Protein AF-E8QXX8-F1 (afdb_monomer)

Nearest PDB structures (foldseek):
  8usc-assembly1_U  TM=7.479E-01  e=4.426E-01  Homo sapiens
  9e8l-assembly1_U  TM=7.545E-01  e=5.196E-01  Homo sapiens
  7emf-assembly1_W  TM=3.430E-01  e=1.978E+00  Homo sapiens

InterPro domains:
  IPR011989 Armadillo-like helical [G3DSA:1.25.10.10] (35-181)
  IPR016024 Armadillo-type fold [SSF48371] (60-143)

Solvent-accessible surface area (backbone atoms only — not comparable to full-atom values): 20150 Å² total; per-residue (Å²): 110,71,70,60,57,46,51,55,50,49,56,55,60,71,50,55,76,68,54,70,82,76,56,94,52,74,71,62,55,53,56,53,52,52,52,52,50,48,53,64,69,48,45,66,72,74,46,64,78,79,66,76,79,73,63,70,67,58,35,54,45,28,46,72,70,48,88,49,59,68,52,17,19,49,15,31,52,52,54,49,78,55,65,44,89,87,37,60,65,58,54,56,51,35,51,45,34,43,74,64,50,88,42,63,65,28,19,33,29,16,30,50,24,55,34,61,43,72,71,59,50,72,67,48,31,53,49,21,48,49,35,35,74,67,49,90,45,67,67,36,16,53,47,8,46,54,20,23,54,49,28,48,56,45,44,66,69,65,48,90,66,79,73,74,66,79,72,64,73,72,70,67,76,72,69,72,76,72,81,70,78,72,75,67,77,78,65,82,74,82,70,83,77,75,95,77,79,78,78,85,76,81,74,75,80,77,78,86,72,82,78,82,75,83,80,70,81,80,74,79,74,66,81,78,73,74,75,78,69,77,74,79,63,80,70,76,71,85,76,75,76,68,77,70,77,73,77,80,73,83,70,78,94,74,81,85,83,78,91,86,84,81,87,87,83,92,74,85,78,78,80,76,80,76,84,76,80,75,80,74,72,78,74,79,78,76,78,71,79,75,82,78,76,90,85,81,72,82,83,80,74,78,85,82,83,76,135

Foldseek 3Di:
DVVVVVVVVVVVVVCVVVVPPPDPDPVVVVVVVVVVVVVVVCVCVVPPDPPPLPDLVVLLCQLPPPPDLVSNLVSLLSLLVDQCVVPVVNLVSLLCQLPPPPDPSNVLSSLQSLLSHPPQDVSSLVSLVCQLPDPPDPSSNVSSVVSNVSSVVNCVVVPPPPPPPPDPVPVPPPPPPPPPPPPDPPPDDPDDDPPDDDDDDPDPDDPPPPDPDPPDPCPDPDPPPPPPPPPPPPPPPPPPPPVPPPPPPPDDPDDPPDPPDDDDDDDDDDDDDDPPPPPPDPDPPDPDPPPDDPPPDPDDDDDDDDD

Secondary structure (DSSP, 8-state):
-HHHHHHHHHHHHHHGGGSTTT---HHHHHHHHHHHHHHHHHHHHHSTT------HHHHHHHHHH-S-HHHHHHHHHHHTTS-TTS-THHHHHHHHHHHH-S-HHHHHHHHHHHHT-SS--HHHHHHHHHHHHH-SSHHHHHHHHHHHHHHHHHHHHT-------TT-------------------PPP-PPPPS--------PPPP-----------------------------------------------------S--------PPPPP------PPPP---PPPPPPTT-----PPP----

Sequence (307 aa):
MVTATIRVFVVIASLMPLSATLFDDASESFIMFATLSAVVLLAPALTGGFQPLPPPEWELKKLTTFPSPRDRAAGAAALRKYDWRCRPDLIDALVNALSCDPSAKVREEAAESLACLAPPSPVAEAALRRAAACDSNLCVRLKSRKGAKAVAASLARSGPIVVTTSRRVELAPAAPPALYDFGMPQGPGIAPVPPGFSDPVFVPPPPLGVVPGTVYPMTGRGPTQFDTQARVLDRPAPLNRRVDPRPVRDLPPEFYDDPLTGAPGAAPRRAIPTPTRFLTTPPPSALLPNPLPPDEIPALLPPRYGP

Organism: Isosphaera pallida (strain ATCC 43644 / DSM 9630 / IS1B) (NCBI:txid575540)

Structure (mmCIF, N/CA/C/O backbone):
data_AF-E8QXX8-F1
#
_entry.id   AF-E8QXX8-F1
#
loop_
_atom_site.group_PDB
_atom_site.id
_atom_site.type_symbol
_atom_site.label_atom_id
_atom_site.label_alt_id
_atom_site.label_comp_id
_atom_site.label_asym_id
_atom_site.label_entity_id
_atom_site.label_seq_id
_atom_site.pdbx_PDB_ins_code
_atom_site.Cartn_x
_atom_site.Cartn_y
_atom_site.Cartn_z
_atom_site.occupancy
_atom_site.B_iso_or_equiv
_atom_site.auth_seq_id
_atom_site.auth_comp_id
_atom_site.auth_asym_id
_atom_site.auth_atom_id
_atom_site.pdbx_PDB_model_num
ATOM 1 N N . MET A 1 1 ? -2.124 25.668 0.081 1.00 45.75 1 MET A N 1
ATOM 2 C CA . MET A 1 1 ? -0.951 26.329 0.702 1.00 45.75 1 MET A CA 1
ATOM 3 C C . MET A 1 1 ? -1.287 27.704 1.262 1.00 45.75 1 MET A C 1
ATOM 5 O O . MET A 1 1 ? -0.966 27.928 2.417 1.00 45.75 1 MET A O 1
ATOM 9 N N . VAL A 1 2 ? -2.007 28.562 0.525 1.00 43.66 2 VAL A N 1
ATOM 10 C CA . VAL A 1 2 ? -2.428 29.901 0.992 1.00 43.66 2 VAL A CA 1
ATOM 11 C C . VAL A 1 2 ? -3.105 29.857 2.374 1.00 43.66 2 VAL A C 1
ATOM 13 O O . VAL A 1 2 ? -2.723 30.590 3.273 1.00 43.66 2 VAL A O 1
ATOM 16 N N . THR A 1 3 ? -4.001 28.901 2.622 1.00 43.28 3 THR A N 1
ATOM 17 C CA . THR A 1 3 ? -4.727 28.778 3.899 1.00 43.28 3 THR A CA 1
ATOM 18 C C . THR A 1 3 ? -3.874 28.358 5.102 1.00 43.28 3 THR A C 1
ATOM 20 O O . THR A 1 3 ? -4.196 28.739 6.223 1.00 43.28 3 THR A O 1
ATOM 23 N N . ALA A 1 4 ? -2.803 27.579 4.911 1.00 48.34 4 ALA A N 1
ATOM 24 C CA . ALA A 1 4 ? -1.954 27.117 6.017 1.00 48.34 4 ALA A CA 1
ATOM 25 C C . ALA A 1 4 ? -0.951 28.201 6.434 1.00 48.34 4 ALA A C 1
ATOM 27 O O . ALA A 1 4 ? -0.806 28.482 7.621 1.00 48.34 4 ALA A O 1
ATOM 28 N N . THR A 1 5 ? -0.341 28.872 5.455 1.00 49.88 5 THR A N 1
ATOM 29 C CA . THR A 1 5 ? 0.553 30.010 5.695 1.00 49.88 5 THR A CA 1
ATOM 30 C C . THR A 1 5 ? -0.211 31.192 6.294 1.00 49.88 5 THR A C 1
ATOM 32 O O . THR A 1 5 ? 0.268 31.796 7.247 1.00 49.88 5 THR A O 1
ATOM 35 N N . ILE A 1 6 ? -1.444 31.453 5.833 1.00 57.09 6 ILE A N 1
ATOM 36 C CA . ILE A 1 6 ? -2.320 32.476 6.428 1.00 57.09 6 ILE A CA 1
ATOM 37 C C . ILE A 1 6 ? -2.667 32.137 7.879 1.00 57.09 6 ILE A C 1
ATOM 39 O O . ILE A 1 6 ? -2.652 33.028 8.715 1.00 57.09 6 ILE A O 1
ATOM 43 N N . ARG A 1 7 ? -2.938 30.870 8.225 1.00 55.22 7 ARG A N 1
ATOM 44 C CA . ARG A 1 7 ? -3.256 30.501 9.617 1.00 55.22 7 ARG A CA 1
ATOM 45 C C . ARG A 1 7 ? -2.086 30.732 10.570 1.00 55.22 7 ARG A C 1
ATOM 47 O O . ARG A 1 7 ? -2.309 31.243 11.660 1.00 55.22 7 ARG A O 1
ATOM 54 N N . VAL A 1 8 ? -0.858 30.418 10.156 1.00 60.66 8 VAL A N 1
ATOM 55 C CA . VAL A 1 8 ? 0.342 30.711 10.960 1.00 60.66 8 VAL A CA 1
ATOM 56 C C . VAL A 1 8 ? 0.535 32.224 11.102 1.00 60.66 8 VAL A C 1
ATOM 58 O O . VAL A 1 8 ? 0.779 32.705 12.204 1.00 60.66 8 VAL A O 1
ATOM 61 N N . PHE A 1 9 ? 0.335 32.984 10.023 1.00 62.78 9 PHE A N 1
ATOM 62 C CA . PHE A 1 9 ? 0.462 34.442 10.045 1.00 62.78 9 PHE A CA 1
ATOM 63 C C . PHE A 1 9 ? -0.606 35.119 10.918 1.00 62.78 9 PHE A C 1
ATOM 65 O O . PHE A 1 9 ? -0.295 36.041 11.662 1.00 62.78 9 PHE A O 1
ATOM 72 N N . VAL A 1 10 ? -1.850 34.628 10.886 1.00 64.75 10 VAL A N 1
ATOM 73 C CA . VAL A 1 10 ? -2.957 35.133 11.713 1.00 64.75 10 VAL A CA 1
ATOM 74 C C . VAL A 1 10 ? -2.725 34.824 13.191 1.00 64.75 10 VAL A C 1
ATOM 76 O O . VAL A 1 10 ? -2.918 35.706 14.017 1.00 64.75 10 VAL A O 1
ATOM 79 N N . VAL A 1 11 ? -2.246 33.624 13.541 1.00 65.50 11 VAL A N 1
ATOM 80 C CA . VAL A 1 11 ? -1.923 33.289 14.941 1.00 65.50 11 VAL A CA 1
ATOM 81 C C . VAL A 1 11 ? -0.792 34.173 15.473 1.00 65.50 11 VAL A C 1
ATOM 83 O O . VAL A 1 11 ? -0.896 34.685 16.583 1.00 65.50 11 VAL A O 1
ATOM 86 N N . ILE A 1 12 ? 0.253 34.417 14.677 1.00 64.62 12 ILE A N 1
ATOM 87 C CA . ILE A 1 12 ? 1.361 35.300 15.071 1.00 64.62 12 ILE A CA 1
ATOM 88 C C . ILE A 1 12 ? 0.883 36.757 15.197 1.00 64.62 12 ILE A C 1
ATOM 90 O O . ILE A 1 12 ? 1.194 37.419 16.185 1.00 64.62 12 ILE A O 1
ATOM 94 N N . ALA A 1 13 ? 0.071 37.249 14.254 1.00 65.75 13 ALA A N 1
ATOM 95 C CA . ALA A 1 13 ? -0.473 38.607 14.292 1.00 65.75 13 ALA A CA 1
ATOM 96 C C . ALA A 1 13 ? -1.454 38.831 15.460 1.00 65.75 13 ALA A C 1
ATOM 98 O O . ALA A 1 13 ? -1.482 39.917 16.032 1.00 65.75 13 ALA A O 1
ATOM 99 N N . SER A 1 14 ? -2.224 37.815 15.864 1.00 64.12 14 SER A N 1
ATOM 100 C CA . SER A 1 14 ? -3.133 37.898 17.017 1.00 64.12 14 SER A CA 1
ATOM 101 C C . SER A 1 14 ? -2.422 37.872 18.374 1.00 64.12 14 SER A C 1
ATOM 103 O O . SER A 1 14 ? -3.017 38.284 19.365 1.00 64.12 14 SER A O 1
ATOM 105 N N . LEU A 1 15 ? -1.164 37.424 18.434 1.00 60.72 15 LEU A N 1
ATOM 106 C CA . LEU A 1 15 ? -0.358 37.424 19.662 1.00 60.72 15 LEU A CA 1
ATOM 107 C C . LEU A 1 15 ? 0.439 38.727 19.864 1.00 60.72 15 LEU A C 1
ATOM 109 O O . LEU A 1 15 ? 0.842 39.025 20.985 1.00 60.72 15 LEU A O 1
ATOM 113 N N . MET A 1 16 ? 0.605 39.540 18.815 1.00 62.25 16 MET A N 1
ATOM 114 C CA . MET A 1 16 ? 1.319 40.827 18.850 1.00 62.25 16 MET A CA 1
ATOM 115 C C . MET A 1 16 ? 0.754 41.888 19.821 1.00 62.25 16 MET A C 1
ATOM 117 O O . MET A 1 16 ? 1.553 42.575 20.456 1.00 62.25 16 MET A O 1
ATOM 121 N N . PRO A 1 17 ? -0.572 42.068 20.000 1.00 60.41 17 PRO A N 1
ATOM 122 C CA . PRO A 1 17 ? -1.074 43.094 20.918 1.00 60.41 17 PRO A CA 1
ATOM 123 C C . PRO A 1 17 ? -0.931 42.721 22.404 1.00 60.41 17 PRO A C 1
ATOM 125 O O . PRO A 1 17 ? -1.053 43.599 23.252 1.00 60.41 17 PRO A O 1
ATOM 128 N N . LEU A 1 18 ? -0.644 41.455 22.738 1.00 57.69 18 LEU A N 1
ATOM 129 C CA . LEU A 1 18 ? -0.453 41.008 24.127 1.00 57.69 18 LEU A CA 1
ATOM 130 C C . LEU A 1 18 ? 0.968 41.250 24.662 1.00 57.69 18 LEU A C 1
ATOM 132 O O . LEU A 1 18 ? 1.156 41.290 25.874 1.00 57.69 18 LEU A O 1
ATOM 136 N N . SER A 1 19 ? 1.967 41.441 23.796 1.00 56.31 19 SER A N 1
ATOM 137 C CA . SER A 1 19 ? 3.351 41.706 24.222 1.00 56.31 19 SER A CA 1
ATOM 138 C C . SER A 1 19 ? 3.630 43.175 24.557 1.00 56.31 19 SER A C 1
ATOM 140 O O . SER A 1 19 ? 4.615 43.460 25.230 1.00 56.31 19 SER A O 1
ATOM 142 N N . ALA A 1 20 ? 2.768 44.105 24.130 1.00 56.59 20 ALA A N 1
ATOM 143 C CA . ALA A 1 20 ? 2.976 45.545 24.312 1.00 56.59 20 ALA A CA 1
ATOM 144 C C . ALA A 1 20 ? 2.819 46.026 25.769 1.00 56.59 20 ALA A C 1
ATOM 146 O O . ALA A 1 20 ? 3.223 47.137 26.086 1.00 56.59 20 ALA A O 1
ATOM 147 N N . THR A 1 21 ? 2.250 45.207 26.657 1.00 61.12 21 THR A N 1
ATOM 148 C CA . THR A 1 21 ? 2.052 45.555 28.076 1.00 61.12 21 THR A CA 1
ATOM 149 C C . THR A 1 21 ? 3.037 44.867 29.019 1.00 61.12 21 THR A C 1
ATOM 151 O O . THR A 1 21 ? 2.945 45.072 30.225 1.00 61.12 21 THR A O 1
ATOM 154 N N . LEU A 1 22 ? 3.927 44.007 28.506 1.00 61.16 22 LEU A N 1
ATOM 155 C CA . LEU A 1 22 ? 4.793 43.164 29.341 1.00 61.16 22 LEU A CA 1
ATOM 156 C C . LEU A 1 22 ? 6.273 43.585 29.331 1.00 61.16 22 LEU A C 1
ATOM 158 O O . LEU A 1 22 ? 7.018 43.144 30.198 1.00 61.16 22 LEU A O 1
ATOM 162 N N . PHE A 1 23 ? 6.700 44.429 28.387 1.00 59.88 23 PHE A N 1
ATOM 163 C CA . PHE A 1 23 ? 8.094 44.858 28.252 1.00 59.88 23 PHE A CA 1
ATOM 164 C C . PHE A 1 23 ? 8.171 46.382 28.131 1.00 59.88 23 PHE A C 1
ATOM 166 O O . PHE A 1 23 ? 7.773 46.944 27.115 1.00 59.88 23 PHE A O 1
ATOM 173 N N . ASP A 1 24 ? 8.675 47.032 29.182 1.00 66.19 24 ASP A N 1
ATOM 174 C CA . ASP A 1 24 ? 8.840 48.496 29.275 1.00 66.19 24 ASP A CA 1
ATOM 175 C C . ASP A 1 24 ? 10.166 48.975 28.642 1.00 66.19 24 ASP A C 1
ATOM 177 O O . ASP A 1 24 ? 10.424 50.168 28.499 1.00 66.19 24 ASP A O 1
ATOM 181 N N . ASP A 1 25 ? 11.021 48.033 28.228 1.00 66.12 25 ASP A N 1
ATOM 182 C CA . ASP A 1 25 ? 12.323 48.311 27.634 1.00 66.12 25 ASP A CA 1
ATOM 183 C C . ASP A 1 25 ? 12.300 48.031 26.124 1.00 66.12 25 ASP A C 1
ATOM 185 O O . ASP A 1 25 ? 12.200 46.889 25.658 1.00 66.12 25 ASP A O 1
ATOM 189 N N . ALA A 1 26 ? 12.383 49.103 25.332 1.00 65.12 26 ALA A N 1
ATOM 190 C CA . ALA A 1 26 ? 12.306 49.047 23.875 1.00 65.12 26 ALA A CA 1
ATOM 191 C C . ALA A 1 26 ? 13.385 48.136 23.260 1.00 65.12 26 ALA A C 1
ATOM 193 O O . ALA A 1 26 ? 13.171 47.575 22.184 1.00 65.12 26 ALA A O 1
ATOM 194 N N . SER A 1 27 ? 14.518 47.943 23.938 1.00 68.81 27 SER A N 1
ATOM 195 C CA . SER A 1 27 ? 15.649 47.160 23.434 1.00 68.81 27 SER A CA 1
ATOM 196 C C . SER A 1 27 ? 15.385 45.645 23.377 1.00 68.81 27 SER A C 1
ATOM 198 O O . SER A 1 27 ? 15.801 44.989 22.417 1.00 68.81 27 SER A O 1
ATOM 200 N N . GLU A 1 28 ? 14.620 45.086 24.321 1.00 64.69 28 GLU A N 1
ATOM 201 C CA . GLU A 1 28 ? 14.302 43.648 24.351 1.00 64.69 28 GLU A CA 1
ATOM 202 C C . GLU A 1 28 ? 13.283 43.256 23.274 1.00 64.69 28 GLU A C 1
ATOM 204 O O . GLU A 1 28 ? 13.358 42.167 22.690 1.00 64.69 28 GLU A O 1
ATOM 209 N N . SER A 1 29 ? 12.381 44.180 22.926 1.00 65.25 29 SER A N 1
ATOM 210 C CA . SER A 1 29 ? 11.406 43.969 21.854 1.00 65.25 29 SER A CA 1
ATOM 211 C C . SER A 1 29 ? 12.096 43.744 20.500 1.00 65.25 29 SER A C 1
ATOM 213 O O . SER A 1 29 ? 11.765 42.797 19.782 1.00 65.25 29 SER A O 1
ATOM 215 N N . PHE A 1 30 ? 13.135 44.523 20.178 1.00 67.81 30 PHE A N 1
ATOM 216 C CA . PHE A 1 30 ? 13.866 44.401 18.912 1.00 67.81 30 PHE A CA 1
ATOM 217 C C . PHE A 1 30 ? 14.580 43.052 18.753 1.00 67.81 30 PHE A C 1
ATOM 219 O O . PHE A 1 30 ? 14.592 42.498 17.652 1.00 67.81 30 PHE A O 1
ATOM 226 N N . ILE A 1 31 ? 15.129 42.483 19.832 1.00 71.88 31 ILE A N 1
ATOM 227 C CA . ILE A 1 31 ? 15.811 41.178 19.793 1.00 71.88 31 ILE A CA 1
ATOM 228 C C . ILE A 1 31 ? 14.800 40.046 19.542 1.00 71.88 31 ILE A C 1
ATOM 230 O O . ILE A 1 31 ? 15.055 39.144 18.737 1.00 71.88 31 ILE A O 1
ATOM 234 N N . MET A 1 32 ? 13.615 40.115 20.153 1.00 69.19 32 MET A N 1
ATOM 235 C CA . MET A 1 32 ? 12.523 39.162 19.913 1.00 69.19 32 MET A CA 1
ATOM 236 C C . MET A 1 32 ? 11.982 39.247 18.477 1.00 69.19 32 MET A C 1
ATOM 238 O O . MET A 1 32 ? 11.788 38.221 17.824 1.00 69.19 32 MET A O 1
ATOM 242 N N . PHE A 1 33 ? 11.807 40.456 17.934 1.00 67.50 33 PHE A N 1
ATOM 243 C CA . PHE A 1 33 ? 11.398 40.638 16.537 1.00 67.50 33 PHE A CA 1
ATOM 244 C C . PHE A 1 33 ? 12.458 40.141 15.548 1.00 67.50 33 PHE A C 1
ATOM 246 O O . PHE A 1 33 ? 12.117 39.464 14.577 1.00 67.50 33 PHE A O 1
ATOM 253 N N . ALA A 1 34 ? 13.740 40.420 15.794 1.00 70.88 34 ALA A N 1
ATOM 254 C CA . ALA A 1 34 ? 14.829 39.965 14.934 1.00 70.88 34 ALA A CA 1
ATOM 255 C C . ALA A 1 34 ? 14.966 38.432 14.936 1.00 70.88 34 ALA A C 1
ATOM 257 O O . ALA A 1 34 ? 15.151 37.829 13.878 1.00 70.88 34 ALA A O 1
ATOM 258 N N . THR A 1 35 ? 14.810 37.785 16.095 1.00 67.69 35 THR A N 1
ATOM 259 C CA . THR A 1 35 ? 14.875 36.318 16.215 1.00 67.69 35 THR A CA 1
ATOM 260 C C . THR A 1 35 ? 13.659 35.627 15.597 1.00 67.69 35 THR A C 1
ATOM 262 O O . THR A 1 35 ? 13.833 34.679 14.832 1.00 67.69 35 THR A O 1
ATOM 265 N N . LEU A 1 36 ? 12.438 36.127 15.817 1.00 68.44 36 LEU A N 1
ATOM 266 C CA . LEU A 1 36 ? 11.236 35.610 15.149 1.00 68.44 36 LEU A CA 1
ATOM 267 C C . LEU A 1 36 ? 11.293 35.807 13.628 1.00 68.44 36 LEU A C 1
ATOM 269 O O . LEU A 1 36 ? 10.952 34.892 12.877 1.00 68.44 36 LEU A O 1
ATOM 273 N N . SER A 1 37 ? 11.777 36.961 13.164 1.00 65.50 37 SER A N 1
ATOM 274 C CA . SER A 1 37 ? 11.938 37.238 11.733 1.00 65.50 37 SER A CA 1
ATOM 275 C C . SER A 1 37 ? 12.991 36.321 11.100 1.00 65.50 37 SER A C 1
ATOM 277 O O . SER A 1 37 ? 12.757 35.758 10.031 1.00 65.50 37 SER A O 1
ATOM 279 N N . ALA A 1 38 ? 14.103 36.053 11.794 1.00 66.06 38 ALA A N 1
ATOM 280 C CA . ALA A 1 38 ? 15.104 35.084 11.349 1.00 66.06 38 ALA A CA 1
ATOM 281 C C . ALA A 1 38 ? 14.546 33.650 11.282 1.00 66.06 38 ALA A C 1
ATOM 283 O O . ALA A 1 38 ? 14.824 32.938 10.320 1.00 66.06 38 ALA A O 1
ATOM 284 N N . VAL A 1 39 ? 13.707 33.227 12.236 1.00 65.44 39 VAL A N 1
ATOM 285 C CA . VAL A 1 39 ? 13.052 31.903 12.203 1.00 65.44 39 VAL A CA 1
ATOM 286 C C . VAL A 1 39 ? 12.069 31.789 11.031 1.00 65.44 39 VAL A C 1
ATOM 288 O O . VAL A 1 39 ? 12.035 30.759 10.357 1.00 65.44 39 VAL A O 1
ATOM 291 N N . VAL A 1 40 ? 11.315 32.850 10.727 1.00 67.31 40 VAL A N 1
ATOM 292 C CA . VAL A 1 40 ? 10.392 32.884 9.578 1.00 67.31 40 VAL A CA 1
ATOM 293 C C . VAL A 1 40 ? 11.151 32.914 8.244 1.00 67.31 40 VAL A C 1
ATOM 295 O O . VAL A 1 40 ? 10.731 32.254 7.294 1.00 67.31 40 VAL A O 1
ATOM 298 N N . LEU A 1 41 ? 12.294 33.604 8.173 1.00 64.62 41 LEU A N 1
ATOM 299 C CA . LEU A 1 41 ? 13.141 33.662 6.976 1.00 64.62 41 LEU A CA 1
ATOM 300 C C . LEU A 1 41 ? 14.002 32.405 6.766 1.00 64.62 41 LEU A C 1
ATOM 302 O O . LEU A 1 41 ? 14.373 32.122 5.628 1.00 64.62 41 LEU A O 1
ATOM 306 N N . LEU A 1 42 ? 14.281 31.617 7.812 1.00 59.88 42 LEU A N 1
ATOM 307 C CA . LEU A 1 42 ? 15.005 30.338 7.712 1.00 59.88 42 LEU A CA 1
ATOM 308 C C . LEU A 1 42 ? 14.074 29.126 7.488 1.00 59.88 42 LEU A C 1
ATOM 310 O O . LEU A 1 42 ? 14.522 28.057 7.066 1.00 59.88 42 LEU A O 1
ATOM 314 N N . ALA A 1 43 ? 12.764 29.288 7.699 1.00 59.66 43 ALA A N 1
ATOM 315 C CA . ALA A 1 43 ? 11.756 28.256 7.447 1.00 59.66 43 ALA A CA 1
ATOM 316 C C . ALA A 1 43 ? 11.722 27.698 5.999 1.00 59.66 43 ALA A C 1
ATOM 318 O O . ALA A 1 43 ? 11.486 26.492 5.849 1.00 59.66 43 ALA A O 1
ATOM 319 N N . PRO A 1 44 ? 11.994 28.474 4.924 1.00 58.19 44 PRO A N 1
ATOM 320 C CA . PRO A 1 44 ? 12.008 27.954 3.552 1.00 58.19 44 PRO A CA 1
ATOM 321 C C . PRO A 1 44 ? 13.142 26.954 3.276 1.00 58.19 44 PRO A C 1
ATOM 323 O O . PRO A 1 44 ? 12.995 26.084 2.426 1.00 58.19 44 PRO A O 1
ATOM 326 N N . ALA A 1 45 ? 14.271 27.049 3.990 1.00 57.50 45 ALA A N 1
ATOM 327 C CA . ALA A 1 45 ? 15.419 26.158 3.787 1.00 57.50 45 ALA A CA 1
ATOM 328 C C . ALA A 1 45 ? 15.272 24.824 4.541 1.00 57.50 45 ALA A C 1
ATOM 330 O O . ALA A 1 45 ? 15.779 23.795 4.097 1.00 57.50 45 ALA A O 1
ATOM 331 N N . LEU A 1 46 ? 14.539 24.827 5.660 1.00 56.56 46 LEU A N 1
ATOM 332 C CA . LEU A 1 46 ? 14.210 23.619 6.428 1.00 56.56 46 LEU A CA 1
ATOM 333 C C . LEU A 1 46 ? 12.970 22.894 5.890 1.00 56.56 46 LEU A C 1
ATOM 335 O O . LEU A 1 46 ? 12.793 21.699 6.126 1.00 56.56 46 LEU A O 1
ATOM 339 N N . THR A 1 47 ? 12.142 23.579 5.102 1.00 57.78 47 THR A N 1
ATOM 340 C C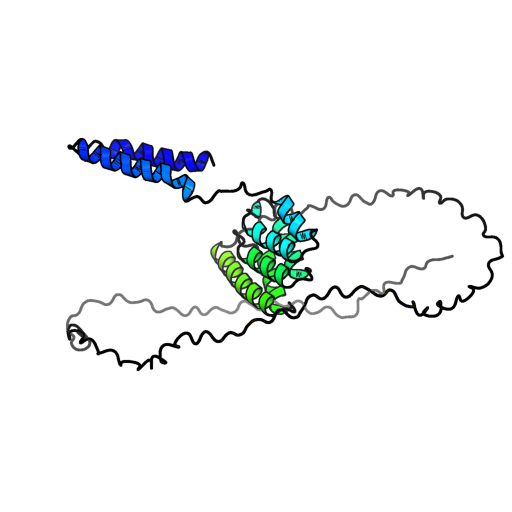A . THR A 1 47 ? 11.123 22.947 4.258 1.00 57.78 47 THR A CA 1
ATOM 341 C C . THR A 1 47 ? 11.778 22.474 2.966 1.00 57.78 47 THR A C 1
ATOM 343 O O . THR A 1 47 ? 11.520 23.012 1.893 1.00 57.78 47 THR A O 1
ATOM 346 N N . GLY A 1 48 ? 12.662 21.472 3.085 1.00 55.69 48 GLY A N 1
ATOM 347 C CA . GLY A 1 48 ? 13.329 20.819 1.956 1.00 55.69 48 GLY A CA 1
ATOM 348 C C . GLY A 1 48 ? 12.369 20.703 0.777 1.00 55.69 48 GLY A C 1
ATOM 349 O O . GLY A 1 48 ? 11.292 20.125 0.932 1.00 55.69 48 GLY A O 1
ATOM 350 N N . GLY A 1 49 ? 12.733 21.372 -0.324 1.00 53.16 49 GLY A N 1
ATOM 351 C CA . GLY A 1 49 ? 11.816 21.847 -1.358 1.00 53.16 49 GLY A CA 1
ATOM 352 C C . GLY A 1 49 ? 10.614 20.937 -1.559 1.00 53.16 49 GLY A C 1
ATOM 353 O O . GLY A 1 49 ? 10.757 19.819 -2.058 1.00 53.16 49 GLY A O 1
ATOM 354 N N . PHE A 1 50 ? 9.436 21.426 -1.163 1.00 59.91 50 PHE A N 1
ATOM 355 C CA . PHE A 1 50 ? 8.157 20.810 -1.496 1.00 59.91 50 PHE A CA 1
ATOM 356 C C . PHE A 1 50 ? 8.001 20.860 -3.017 1.00 59.91 50 PHE A C 1
ATOM 358 O O . PHE A 1 50 ? 7.386 21.762 -3.580 1.00 59.91 50 PHE A O 1
ATOM 365 N N . GLN A 1 51 ? 8.614 19.888 -3.690 1.00 72.50 51 GLN A N 1
ATOM 366 C CA . GLN A 1 51 ? 8.310 19.567 -5.069 1.00 72.50 51 GLN A CA 1
ATOM 367 C C . GLN A 1 51 ? 6.796 19.350 -5.115 1.00 72.50 51 GLN A C 1
ATOM 369 O O . GLN A 1 51 ? 6.287 18.553 -4.312 1.00 72.50 51 GLN A O 1
ATOM 374 N N . PRO A 1 52 ? 6.066 20.095 -5.964 1.00 79.38 52 PRO A N 1
ATOM 375 C CA . PRO A 1 52 ? 4.628 19.934 -6.076 1.00 79.38 52 PRO A CA 1
ATOM 376 C C . PRO A 1 52 ? 4.356 18.456 -6.305 1.00 79.38 52 PRO A C 1
ATOM 378 O O . PRO A 1 52 ? 4.935 17.862 -7.216 1.00 79.38 52 PRO A O 1
ATOM 381 N N . LEU A 1 53 ? 3.555 17.856 -5.415 1.00 85.06 53 LEU A N 1
ATOM 382 C CA . LEU A 1 53 ? 3.280 16.432 -5.484 1.00 85.06 53 LEU A CA 1
ATOM 383 C C . LEU A 1 53 ? 2.654 16.185 -6.860 1.00 85.06 53 LEU A C 1
ATOM 385 O O . LEU A 1 53 ? 1.601 16.750 -7.164 1.00 85.06 53 LEU A O 1
ATOM 389 N N . PRO A 1 54 ? 3.322 15.421 -7.720 1.00 88.94 54 PRO A N 1
ATOM 390 C CA . PRO A 1 54 ? 2.866 15.263 -9.091 1.00 88.94 54 PRO A CA 1
ATOM 391 C C . PRO A 1 54 ? 1.514 14.505 -9.092 1.00 88.94 54 PRO A C 1
ATOM 393 O O . PRO A 1 54 ? 1.187 13.840 -8.108 1.00 88.94 54 PRO A O 1
ATOM 396 N N . PRO A 1 55 ? 0.667 14.619 -10.126 1.00 92.94 55 PRO A N 1
ATOM 397 C CA . PRO A 1 55 ? -0.731 14.174 -10.053 1.00 92.94 55 PRO A CA 1
ATOM 398 C C . PRO A 1 55 ? -0.908 12.658 -9.781 1.00 92.94 55 PRO A C 1
ATOM 400 O O . PRO A 1 55 ? -0.211 11.836 -10.355 1.00 92.94 55 PRO A O 1
ATOM 403 N N . PRO A 1 56 ? -1.873 12.211 -8.962 1.00 92.75 56 PRO A N 1
ATOM 404 C CA . PRO A 1 56 ? -1.977 10.794 -8.567 1.00 92.75 56 PRO A CA 1
ATOM 405 C C . PRO A 1 56 ? -2.103 9.802 -9.741 1.00 92.75 56 PRO A C 1
ATOM 407 O O . PRO A 1 56 ? -1.715 8.641 -9.634 1.00 92.75 56 PRO A O 1
ATOM 410 N N . GLU A 1 57 ? -2.612 10.255 -10.888 1.00 95.12 57 GLU A N 1
ATOM 411 C CA . GLU A 1 57 ? -2.740 9.451 -12.107 1.00 95.12 57 GLU A CA 1
ATOM 412 C C . GLU A 1 57 ? -1.406 9.009 -12.715 1.00 95.12 57 GLU A C 1
ATOM 414 O O . GLU A 1 57 ? -1.328 7.910 -13.265 1.00 95.12 57 GLU A O 1
ATOM 419 N N . TRP A 1 58 ? -0.343 9.812 -12.598 1.00 95.00 58 TRP A N 1
ATOM 420 C CA . TRP A 1 58 ? 0.949 9.400 -13.139 1.00 95.00 58 TRP A CA 1
ATOM 421 C C . TRP A 1 58 ? 1.565 8.308 -12.260 1.00 95.00 58 TRP A C 1
ATOM 423 O O . TRP A 1 58 ? 2.163 7.382 -12.801 1.00 95.00 58 TRP A O 1
ATOM 433 N N . GLU A 1 59 ? 1.391 8.369 -10.935 1.00 96.56 59 GLU A N 1
ATOM 434 C CA . GLU A 1 59 ? 1.872 7.333 -10.009 1.00 96.56 59 GLU A CA 1
ATOM 435 C C . GLU A 1 59 ? 1.128 6.020 -10.224 1.00 96.56 59 GLU A C 1
ATOM 437 O O . GLU A 1 59 ? 1.734 4.951 -10.285 1.00 96.56 59 GLU A O 1
ATOM 442 N N . LEU A 1 60 ? -0.188 6.109 -10.428 1.00 96.44 60 LEU A N 1
ATOM 443 C CA . LEU A 1 60 ? -1.021 4.970 -10.787 1.00 96.44 60 LEU A CA 1
ATOM 444 C C . LEU A 1 60 ? -0.561 4.334 -12.108 1.00 96.44 60 LEU A C 1
ATOM 446 O O . LEU A 1 60 ? -0.440 3.111 -12.217 1.00 96.44 60 LEU A O 1
ATOM 450 N N . LYS A 1 61 ? -0.242 5.166 -13.106 1.00 96.56 61 LYS A N 1
ATOM 451 C CA . LYS A 1 61 ? 0.340 4.713 -14.372 1.00 96.56 61 LYS A CA 1
ATOM 452 C C . LYS A 1 61 ? 1.720 4.089 -14.157 1.00 96.56 61 LYS A C 1
ATOM 454 O O . LYS A 1 61 ? 1.994 3.038 -14.726 1.00 96.56 61 LYS A O 1
ATOM 459 N N . LYS A 1 62 ? 2.570 4.655 -13.291 1.00 96.31 62 LYS A N 1
ATOM 460 C CA . LYS A 1 62 ? 3.856 4.032 -12.941 1.00 96.31 62 LYS A CA 1
ATOM 461 C C . LYS A 1 62 ? 3.681 2.668 -12.310 1.00 96.31 62 LYS A C 1
ATOM 463 O O . LYS A 1 62 ? 4.362 1.744 -12.733 1.00 96.31 62 LYS A O 1
ATOM 468 N N . LEU A 1 63 ? 2.751 2.519 -11.374 1.00 97.62 63 LEU A N 1
ATOM 469 C CA . LEU A 1 63 ? 2.471 1.239 -10.735 1.00 97.62 63 LEU A CA 1
ATOM 470 C C . LEU A 1 63 ? 1.992 0.173 -11.731 1.00 97.62 63 LEU A C 1
ATOM 472 O O . LEU A 1 63 ? 2.318 -0.992 -11.561 1.00 97.62 63 LEU A O 1
ATOM 476 N N . THR A 1 64 ? 1.234 0.547 -12.762 1.00 97.06 64 THR A N 1
ATOM 477 C CA . THR A 1 64 ? 0.554 -0.423 -13.641 1.00 97.06 64 THR A CA 1
ATOM 478 C C . THR A 1 64 ? 1.269 -0.684 -14.964 1.00 97.06 64 THR A C 1
ATOM 480 O O . THR A 1 64 ? 1.270 -1.819 -15.432 1.00 97.06 64 THR A O 1
ATOM 483 N N . THR A 1 65 ? 1.888 0.327 -15.582 1.00 96.75 65 THR A N 1
ATOM 484 C CA . THR A 1 65 ? 2.394 0.215 -16.961 1.00 96.75 65 THR A CA 1
ATOM 485 C C . THR A 1 65 ? 3.912 0.156 -17.073 1.00 96.75 65 THR A C 1
ATOM 487 O O . THR A 1 65 ? 4.422 -0.170 -18.143 1.00 96.75 65 THR A O 1
ATOM 490 N N . PHE A 1 66 ? 4.668 0.521 -16.033 1.00 97.19 66 PHE A N 1
ATOM 491 C CA . PHE A 1 66 ? 6.123 0.613 -16.172 1.00 97.19 66 PHE A CA 1
ATOM 492 C C . PHE A 1 66 ? 6.761 -0.785 -16.130 1.00 97.19 66 PHE A C 1
ATOM 494 O O . PHE A 1 66 ? 6.457 -1.581 -15.236 1.00 97.19 66 PHE A O 1
ATOM 501 N N . PRO A 1 67 ? 7.688 -1.102 -17.055 1.00 97.19 67 PRO A N 1
ATOM 502 C CA . PRO A 1 67 ? 8.303 -2.428 -17.121 1.00 97.19 67 PRO A CA 1
ATOM 503 C C . PRO A 1 67 ? 9.247 -2.686 -15.938 1.00 97.19 67 PRO A C 1
ATOM 505 O O . PRO A 1 67 ? 9.363 -3.812 -15.452 1.00 97.19 67 PRO A O 1
ATOM 508 N N . SER A 1 68 ? 9.888 -1.629 -15.439 1.00 98.12 68 SER A N 1
ATOM 509 C CA . SER A 1 68 ? 10.852 -1.677 -14.344 1.00 98.12 68 SER A CA 1
ATOM 510 C C . SER A 1 68 ? 10.156 -1.918 -12.997 1.00 98.12 68 SER A C 1
ATOM 512 O O . SER A 1 68 ? 9.361 -1.082 -12.556 1.00 98.12 68 SER A O 1
ATOM 514 N N . PRO A 1 69 ? 10.482 -3.008 -12.274 1.00 97.69 69 PRO A N 1
ATOM 515 C CA . PRO A 1 69 ? 9.894 -3.276 -10.962 1.00 97.69 69 PRO A CA 1
ATOM 516 C C . PRO A 1 69 ? 10.299 -2.230 -9.917 1.00 97.69 69 PRO A C 1
ATOM 518 O O . PRO A 1 69 ? 9.592 -2.035 -8.932 1.00 97.69 69 PRO A O 1
ATOM 521 N N . ARG A 1 70 ? 11.430 -1.540 -10.117 1.00 98.12 70 ARG A N 1
ATOM 522 C CA . ARG A 1 70 ? 11.872 -0.453 -9.238 1.00 98.12 70 ARG A CA 1
ATOM 523 C C . ARG A 1 70 ? 10.940 0.752 -9.341 1.00 98.12 70 ARG A C 1
ATOM 525 O O . ARG A 1 70 ? 10.586 1.317 -8.312 1.00 98.12 70 ARG A O 1
ATOM 532 N N . ASP A 1 71 ? 10.534 1.109 -10.556 1.00 97.88 71 ASP A N 1
ATOM 533 C CA . ASP A 1 71 ? 9.651 2.254 -10.791 1.00 97.88 71 ASP A CA 1
ATOM 534 C C . ASP A 1 71 ? 8.215 1.950 -10.365 1.00 97.88 71 ASP A C 1
ATOM 536 O O . ASP A 1 71 ? 7.569 2.808 -9.769 1.00 97.88 71 ASP A O 1
ATOM 540 N N . ARG A 1 72 ? 7.746 0.709 -10.566 1.00 98.25 72 ARG A N 1
ATOM 541 C CA . ARG A 1 72 ? 6.452 0.261 -10.026 1.00 98.25 72 ARG A CA 1
ATOM 542 C C . ARG A 1 72 ? 6.420 0.320 -8.499 1.00 98.25 72 ARG A C 1
ATOM 544 O O . ARG A 1 72 ? 5.468 0.842 -7.929 1.00 98.25 72 ARG A O 1
ATOM 551 N N . ALA A 1 73 ? 7.477 -0.153 -7.834 1.00 98.31 73 ALA A N 1
ATOM 552 C CA . ALA A 1 73 ? 7.589 -0.099 -6.375 1.00 98.31 73 ALA A CA 1
ATOM 553 C C . ALA A 1 73 ? 7.639 1.351 -5.863 1.00 98.31 73 ALA A C 1
ATOM 555 O O . ALA A 1 73 ? 6.986 1.676 -4.875 1.00 98.31 73 ALA A O 1
ATOM 556 N N . ALA A 1 74 ? 8.357 2.238 -6.563 1.00 97.50 74 ALA A N 1
ATOM 557 C CA . ALA A 1 74 ? 8.359 3.667 -6.259 1.00 97.50 74 ALA A CA 1
ATOM 558 C C . ALA A 1 74 ? 6.963 4.292 -6.428 1.00 97.50 74 ALA A C 1
ATOM 560 O O . ALA A 1 74 ? 6.554 5.075 -5.575 1.00 97.50 74 ALA A O 1
ATOM 561 N N . GLY A 1 75 ? 6.223 3.896 -7.470 1.00 97.31 75 GLY A N 1
ATOM 562 C CA . GLY A 1 75 ? 4.833 4.296 -7.680 1.00 97.31 75 GLY A CA 1
ATOM 563 C C . GLY A 1 75 ? 3.925 3.858 -6.533 1.00 97.31 75 GLY A C 1
ATOM 564 O O . GLY A 1 75 ? 3.240 4.690 -5.945 1.00 97.31 75 GLY A O 1
ATOM 565 N N . 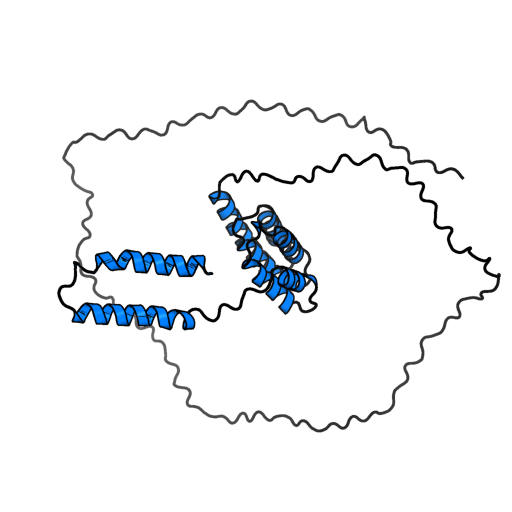ALA A 1 76 ? 3.990 2.582 -6.132 1.00 97.88 76 ALA A N 1
ATOM 566 C CA . ALA A 1 76 ? 3.261 2.081 -4.962 1.00 97.88 76 ALA A CA 1
ATOM 567 C C . ALA A 1 76 ? 3.574 2.911 -3.707 1.00 97.88 76 ALA A C 1
ATOM 569 O O . ALA A 1 76 ? 2.662 3.427 -3.065 1.00 97.88 76 ALA A O 1
ATOM 570 N N . ALA A 1 77 ? 4.862 3.110 -3.411 1.00 97.44 77 ALA A N 1
ATOM 571 C CA . ALA A 1 77 ? 5.308 3.871 -2.251 1.00 97.44 77 ALA A CA 1
ATOM 572 C C . ALA A 1 77 ? 4.870 5.342 -2.293 1.00 97.44 77 ALA A C 1
ATOM 574 O O . ALA A 1 77 ? 4.629 5.948 -1.251 1.00 97.44 77 ALA A O 1
ATOM 575 N N . ALA A 1 78 ? 4.759 5.954 -3.469 1.00 96.19 78 ALA A N 1
ATOM 576 C CA . ALA A 1 78 ? 4.294 7.327 -3.581 1.00 96.19 78 ALA A CA 1
ATOM 577 C C . ALA A 1 78 ? 2.774 7.460 -3.423 1.00 96.19 78 ALA A C 1
ATOM 579 O O . ALA A 1 78 ? 2.322 8.452 -2.844 1.00 96.19 78 ALA A O 1
ATOM 580 N N . LEU A 1 79 ? 1.995 6.447 -3.829 1.00 96.12 79 LEU A N 1
ATOM 581 C CA . LEU A 1 79 ? 0.538 6.437 -3.664 1.00 96.12 79 LEU A CA 1
ATOM 582 C C . LEU A 1 79 ? 0.096 6.585 -2.199 1.00 96.12 79 LEU A C 1
ATOM 584 O O . LEU A 1 79 ? -0.967 7.143 -1.934 1.00 96.12 79 LEU A O 1
ATOM 588 N N . ARG A 1 80 ? 0.940 6.203 -1.233 1.00 94.50 80 ARG A N 1
ATOM 589 C CA . ARG A 1 80 ? 0.671 6.388 0.205 1.00 94.50 80 ARG A CA 1
ATOM 590 C C . ARG A 1 80 ? 0.523 7.854 0.643 1.00 94.50 80 ARG A C 1
ATOM 592 O O . ARG A 1 80 ? 0.078 8.114 1.755 1.00 94.50 80 ARG A O 1
ATOM 599 N N . LYS A 1 81 ? 0.964 8.812 -0.183 1.00 93.31 81 LYS A N 1
ATOM 600 C CA . LYS A 1 81 ? 0.900 10.256 0.108 1.00 93.31 81 LYS A CA 1
ATOM 601 C C . LYS A 1 81 ? -0.448 10.886 -0.255 1.00 93.31 81 LYS A C 1
ATOM 603 O O . LYS A 1 81 ? -0.672 12.039 0.104 1.00 93.31 81 LYS A O 1
ATOM 608 N N . TYR A 1 82 ? -1.311 10.177 -0.982 1.00 93.25 82 TYR A N 1
ATOM 609 C CA . TYR A 1 82 ? -2.584 10.711 -1.464 1.00 93.25 82 TYR A CA 1
ATOM 610 C C . TYR A 1 82 ? -3.744 10.278 -0.566 1.00 93.25 82 TYR A C 1
ATOM 612 O O . TYR A 1 82 ? -3.727 9.195 0.019 1.00 93.25 82 TYR A O 1
ATOM 620 N N . ASP A 1 83 ? -4.772 11.125 -0.486 1.00 91.25 83 ASP A N 1
ATOM 621 C CA . ASP A 1 83 ? -6.016 10.779 0.197 1.00 91.25 83 ASP A CA 1
ATOM 622 C C . ASP A 1 83 ? -6.857 9.861 -0.695 1.00 91.25 83 ASP A C 1
ATOM 624 O O . ASP A 1 83 ? -7.391 10.262 -1.734 1.00 91.25 83 ASP A O 1
ATOM 628 N N . TRP A 1 84 ? -6.966 8.605 -0.279 1.00 90.81 84 TRP A N 1
ATOM 629 C CA . TRP A 1 84 ? -7.693 7.575 -1.005 1.00 90.81 84 TRP A CA 1
ATOM 630 C C . TRP A 1 84 ? -9.214 7.763 -0.942 1.00 90.81 84 TRP A C 1
ATOM 632 O O . TRP A 1 84 ? -9.920 7.203 -1.776 1.00 90.81 84 TRP A O 1
ATOM 642 N N . ARG A 1 85 ? -9.758 8.577 -0.020 1.00 89.88 85 ARG A N 1
ATOM 643 C CA . ARG A 1 85 ? -11.205 8.883 0.000 1.00 89.88 85 ARG A CA 1
ATOM 644 C C . ARG A 1 85 ? -11.652 9.597 -1.267 1.00 89.88 85 ARG A C 1
ATOM 646 O O . ARG A 1 85 ? -12.753 9.366 -1.754 1.00 89.88 85 ARG A O 1
ATOM 653 N N . CYS A 1 86 ? -10.784 10.452 -1.797 1.00 92.12 86 CYS A N 1
ATOM 654 C CA . CYS A 1 86 ? -11.024 11.169 -3.043 1.00 92.12 86 CYS A CA 1
ATOM 655 C C . CYS A 1 86 ? -10.808 10.277 -4.273 1.00 92.12 86 CYS A C 1
ATOM 657 O O . CYS A 1 86 ? -11.262 10.622 -5.361 1.00 92.12 86 CYS A O 1
ATOM 659 N N . ARG A 1 87 ? -10.086 9.163 -4.111 1.00 93.56 87 ARG A N 1
ATOM 660 C CA . ARG A 1 87 ? -9.627 8.285 -5.190 1.00 93.56 87 ARG A CA 1
ATOM 661 C C . ARG A 1 87 ? -9.608 6.813 -4.747 1.00 93.56 87 ARG A C 1
ATOM 663 O O . ARG A 1 87 ? -8.538 6.272 -4.448 1.00 93.56 87 ARG A O 1
ATOM 670 N N . PRO A 1 88 ? -10.782 6.159 -4.673 1.00 93.94 88 PRO A N 1
ATOM 671 C CA . PRO A 1 88 ? -10.879 4.761 -4.247 1.00 93.94 88 PRO A CA 1
ATOM 672 C C . PRO A 1 88 ? -10.173 3.794 -5.211 1.00 93.94 88 PRO A C 1
ATOM 674 O O . PRO A 1 88 ? -9.714 2.737 -4.787 1.00 93.94 88 PRO A O 1
ATOM 677 N N . ASP A 1 89 ? -9.993 4.194 -6.472 1.00 95.69 89 ASP A N 1
ATOM 678 C CA . ASP A 1 89 ? -9.246 3.470 -7.505 1.00 95.69 89 ASP A CA 1
ATOM 679 C C . ASP A 1 89 ? -7.785 3.185 -7.114 1.00 95.69 89 ASP A C 1
ATOM 681 O O . ASP A 1 89 ? -7.201 2.192 -7.553 1.00 95.69 89 ASP A O 1
ATOM 685 N N . LEU A 1 90 ? -7.194 4.011 -6.241 1.00 96.12 90 LEU A N 1
ATOM 686 C CA . LEU A 1 90 ? -5.847 3.771 -5.717 1.00 96.12 90 LEU A CA 1
ATOM 687 C C . LEU A 1 90 ? -5.786 2.518 -4.836 1.00 96.12 90 LEU A C 1
ATOM 689 O O . LEU A 1 90 ? -4.779 1.810 -4.856 1.00 96.12 90 LEU A O 1
ATOM 693 N N . ILE A 1 91 ? -6.849 2.228 -4.077 1.00 96.69 91 ILE A N 1
ATOM 694 C CA . ILE A 1 91 ? -6.916 1.022 -3.242 1.00 96.69 91 ILE A CA 1
ATOM 695 C C . ILE A 1 91 ? -6.966 -0.206 -4.140 1.00 96.69 91 ILE A C 1
ATOM 697 O O . ILE A 1 91 ? -6.185 -1.131 -3.930 1.00 96.69 91 ILE A O 1
ATOM 701 N N . ASP A 1 92 ? -7.825 -0.199 -5.158 1.00 96.75 92 ASP A N 1
ATOM 702 C CA . ASP A 1 92 ? -7.978 -1.330 -6.075 1.00 96.75 92 ASP A CA 1
ATOM 703 C C . ASP A 1 92 ? -6.669 -1.630 -6.812 1.00 96.75 92 ASP A C 1
ATOM 705 O O . ASP A 1 92 ? -6.252 -2.785 -6.911 1.00 96.75 92 ASP A O 1
ATOM 709 N N . ALA A 1 93 ? -5.957 -0.590 -7.252 1.00 97.69 93 ALA A N 1
ATOM 710 C CA . ALA A 1 93 ? -4.662 -0.748 -7.899 1.00 97.69 93 ALA A CA 1
ATOM 711 C C . ALA A 1 93 ? -3.579 -1.290 -6.958 1.00 97.69 93 ALA A C 1
ATOM 713 O O . ALA A 1 93 ? -2.811 -2.165 -7.358 1.00 97.69 93 ALA A O 1
ATOM 714 N N . LEU A 1 94 ? -3.525 -0.824 -5.706 1.00 98.06 94 LEU A N 1
ATOM 715 C CA . LEU A 1 94 ? -2.594 -1.349 -4.703 1.00 98.06 94 LEU A CA 1
ATOM 716 C C . LEU A 1 94 ? -2.929 -2.796 -4.311 1.00 98.06 94 LEU A C 1
ATOM 718 O O . LEU A 1 94 ? -2.021 -3.608 -4.151 1.00 98.06 94 LEU A O 1
ATOM 722 N N . VAL A 1 95 ? -4.213 -3.147 -4.194 1.00 98.31 95 VAL A N 1
ATOM 723 C CA . VAL A 1 95 ? -4.666 -4.523 -3.925 1.00 98.31 95 VAL A CA 1
ATOM 724 C C . VAL A 1 95 ? -4.319 -5.448 -5.091 1.00 98.31 95 VAL A C 1
ATOM 726 O O . VAL A 1 95 ? -3.837 -6.563 -4.868 1.00 98.31 95 VAL A O 1
ATOM 729 N N . ASN A 1 96 ? -4.505 -4.983 -6.328 1.00 98.25 96 ASN A N 1
ATOM 730 C CA . ASN A 1 96 ? -4.107 -5.724 -7.519 1.00 98.25 96 ASN A CA 1
ATOM 731 C C . ASN A 1 96 ? -2.582 -5.897 -7.583 1.00 98.25 96 ASN A C 1
ATOM 733 O O . ASN A 1 96 ? -2.105 -7.010 -7.783 1.00 98.25 96 ASN A O 1
ATOM 737 N N . ALA A 1 97 ? -1.806 -4.839 -7.324 1.00 98.38 97 ALA A N 1
ATOM 738 C CA . ALA A 1 97 ? -0.348 -4.920 -7.266 1.00 98.38 97 ALA A CA 1
ATOM 739 C C . ALA A 1 97 ? 0.125 -5.900 -6.181 1.00 98.38 97 ALA A C 1
ATOM 741 O O . ALA A 1 97 ? 0.978 -6.739 -6.452 1.00 98.38 97 ALA A O 1
ATOM 742 N N . LEU A 1 98 ? -0.475 -5.862 -4.985 1.00 98.62 98 LEU A N 1
ATOM 743 C CA . LEU A 1 98 ? -0.181 -6.792 -3.890 1.00 98.62 98 LEU A CA 1
ATOM 744 C C . LEU A 1 98 ? -0.492 -8.253 -4.246 1.00 98.62 98 LEU A C 1
ATOM 746 O O . LEU A 1 98 ? 0.170 -9.146 -3.734 1.00 98.62 98 LEU A O 1
ATOM 750 N N . SER A 1 99 ? -1.493 -8.513 -5.085 1.00 98.19 99 SER A N 1
ATOM 751 C CA . SER A 1 99 ? -1.929 -9.883 -5.393 1.00 98.19 99 SER A CA 1
ATOM 752 C C . SER A 1 99 ? -1.250 -10.460 -6.636 1.00 98.19 99 SER A C 1
ATOM 754 O O . SER A 1 99 ? -0.978 -11.658 -6.686 1.00 98.19 99 SER A O 1
ATOM 756 N N . CYS A 1 100 ? -0.983 -9.615 -7.632 1.00 98.19 100 CYS A N 1
ATOM 757 C CA . CYS A 1 100 ? -0.675 -10.044 -8.994 1.00 98.19 100 CYS A CA 1
ATOM 758 C C . CYS A 1 100 ? 0.696 -9.572 -9.503 1.00 98.19 100 CYS A C 1
ATOM 760 O O . CYS A 1 100 ? 1.142 -10.084 -10.529 1.00 98.19 100 CYS A O 1
ATOM 762 N N . ASP A 1 101 ? 1.381 -8.613 -8.854 1.00 98.44 101 ASP A N 1
ATOM 763 C CA . ASP A 1 101 ? 2.664 -8.135 -9.393 1.00 98.44 101 ASP A CA 1
ATOM 764 C C . ASP A 1 101 ? 3.725 -9.248 -9.315 1.00 98.44 101 ASP A C 1
ATOM 766 O O . ASP A 1 101 ? 3.934 -9.833 -8.243 1.00 98.44 101 ASP A O 1
ATOM 770 N N . PRO A 1 102 ? 4.442 -9.543 -10.415 1.00 98.12 102 PRO A N 1
ATOM 771 C CA . PRO A 1 102 ? 5.467 -10.583 -10.422 1.00 98.12 102 PRO A CA 1
ATOM 772 C C . PRO A 1 1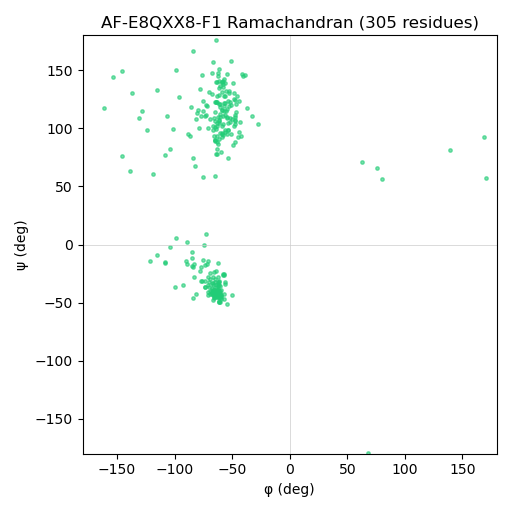02 ? 6.626 -10.277 -9.458 1.00 98.12 102 PRO A C 1
ATOM 774 O O . PRO A 1 102 ? 7.252 -11.192 -8.919 1.00 98.12 102 PRO A O 1
ATOM 777 N N . SER A 1 103 ? 6.909 -9.000 -9.194 1.00 98.50 103 SER A N 1
ATOM 778 C CA . SER A 1 103 ? 7.999 -8.567 -8.325 1.00 98.50 103 SER A CA 1
ATOM 779 C C . SER A 1 103 ? 7.578 -8.537 -6.861 1.00 98.50 103 SER A C 1
ATOM 781 O O . SER A 1 103 ? 6.758 -7.719 -6.444 1.00 98.50 103 SER A O 1
ATOM 783 N N . ALA A 1 104 ? 8.247 -9.346 -6.036 1.00 98.50 104 ALA A N 1
ATOM 784 C CA . ALA A 1 104 ? 8.040 -9.339 -4.589 1.00 98.50 104 ALA A CA 1
ATOM 785 C C . ALA A 1 104 ? 8.265 -7.955 -3.956 1.00 98.50 104 ALA A C 1
ATOM 787 O O . ALA A 1 104 ? 7.575 -7.604 -3.007 1.00 98.50 104 ALA A O 1
ATOM 788 N N . LYS A 1 105 ? 9.176 -7.140 -4.507 1.00 98.38 105 LYS A N 1
ATOM 789 C CA . LYS A 1 105 ? 9.440 -5.784 -4.004 1.00 98.38 105 LYS A CA 1
ATOM 790 C C . LYS A 1 105 ? 8.260 -4.836 -4.228 1.00 98.38 105 LYS A C 1
ATOM 792 O O . LYS A 1 105 ? 7.980 -4.002 -3.377 1.00 98.38 105 LYS A O 1
ATOM 797 N N . VAL A 1 106 ? 7.563 -4.965 -5.359 1.00 98.62 106 VAL A N 1
ATOM 798 C CA . VAL A 1 106 ? 6.361 -4.163 -5.632 1.00 98.62 106 VAL A CA 1
ATOM 799 C C . VAL A 1 106 ? 5.234 -4.595 -4.700 1.00 98.62 106 VAL A C 1
ATOM 801 O O . VAL A 1 106 ? 4.581 -3.741 -4.109 1.00 98.62 106 VAL A O 1
ATOM 804 N N . ARG A 1 107 ? 5.058 -5.909 -4.498 1.00 98.69 107 ARG A N 1
ATOM 805 C CA . ARG A 1 107 ? 4.077 -6.442 -3.540 1.00 98.69 107 ARG A CA 1
ATOM 806 C C . ARG A 1 107 ? 4.365 -5.993 -2.107 1.00 98.69 107 ARG A C 1
ATOM 808 O O . ARG A 1 107 ? 3.443 -5.641 -1.380 1.00 98.69 107 ARG A O 1
ATOM 815 N N . GLU A 1 108 ? 5.635 -5.953 -1.709 1.00 98.62 108 GLU A N 1
ATOM 816 C CA . GLU A 1 108 ? 6.053 -5.459 -0.395 1.00 98.62 108 GLU A CA 1
ATOM 817 C C . GLU A 1 108 ? 5.672 -3.985 -0.189 1.00 98.62 108 GLU A C 1
ATOM 819 O O . GLU A 1 108 ? 5.031 -3.653 0.810 1.00 98.62 108 GLU A O 1
ATOM 824 N N . GLU A 1 109 ? 6.000 -3.116 -1.150 1.00 98.50 109 GLU A N 1
ATOM 825 C CA . GLU A 1 109 ? 5.653 -1.689 -1.082 1.00 98.50 109 GLU A CA 1
ATOM 826 C C . GLU A 1 109 ? 4.146 -1.440 -1.185 1.00 98.50 109 GLU A C 1
ATOM 828 O O . GLU A 1 109 ? 3.616 -0.536 -0.536 1.00 98.50 109 GLU A O 1
ATOM 833 N N . ALA A 1 110 ? 3.424 -2.261 -1.950 1.00 98.44 110 ALA A N 1
ATOM 834 C CA . ALA A 1 110 ? 1.969 -2.220 -1.993 1.00 98.44 110 ALA A CA 1
ATOM 835 C C . ALA A 1 110 ? 1.367 -2.585 -0.625 1.00 98.44 110 ALA A C 1
ATOM 837 O O . ALA A 1 110 ? 0.487 -1.877 -0.137 1.00 98.44 110 ALA A O 1
ATOM 838 N N . ALA A 1 111 ? 1.879 -3.630 0.039 1.00 98.56 111 ALA A N 1
ATOM 839 C CA . ALA A 1 111 ? 1.446 -4.011 1.384 1.00 98.56 111 ALA A CA 1
ATOM 840 C C . ALA A 1 111 ? 1.699 -2.899 2.413 1.00 98.56 111 ALA A C 1
ATOM 842 O O . ALA A 1 111 ? 0.845 -2.621 3.257 1.00 98.56 111 ALA A O 1
ATOM 843 N N . GLU A 1 112 ? 2.865 -2.254 2.352 1.00 98.19 112 GLU A N 1
ATOM 844 C CA . GLU A 1 112 ? 3.208 -1.146 3.245 1.00 98.19 112 GLU A CA 1
ATOM 845 C C . GLU A 1 112 ? 2.338 0.087 2.977 1.00 98.19 112 GLU A C 1
ATOM 847 O O . GLU A 1 112 ? 1.828 0.704 3.912 1.00 98.19 112 GLU A O 1
ATOM 852 N N . SER A 1 113 ? 2.075 0.395 1.709 1.00 97.75 113 SER A N 1
ATOM 853 C CA . SER A 1 113 ? 1.216 1.515 1.319 1.00 97.75 113 SER A CA 1
ATOM 854 C C . SER A 1 113 ? -0.236 1.304 1.754 1.00 97.75 113 SER A C 1
ATOM 856 O O . SER A 1 113 ? -0.835 2.219 2.316 1.00 97.75 113 SER A O 1
ATOM 858 N N . LEU A 1 114 ? -0.777 0.087 1.601 1.00 97.94 114 LEU A N 1
ATOM 859 C CA . LEU A 1 114 ? -2.098 -0.293 2.120 1.00 97.94 114 LEU A CA 1
ATOM 860 C C . LEU A 1 114 ? -2.176 -0.206 3.655 1.00 97.94 114 LEU A C 1
ATOM 862 O O . LEU A 1 114 ? -3.219 0.146 4.203 1.00 97.94 114 LEU A O 1
ATOM 866 N N . ALA A 1 115 ? -1.081 -0.504 4.361 1.00 97.56 115 ALA A N 1
ATOM 867 C CA . ALA A 1 115 ? -1.012 -0.403 5.818 1.00 97.56 115 ALA A CA 1
ATOM 868 C C . ALA A 1 115 ? -1.010 1.046 6.333 1.00 97.56 115 ALA A C 1
ATOM 870 O O . ALA A 1 115 ? -1.440 1.297 7.459 1.00 97.56 115 ALA A O 1
ATOM 871 N N . CYS A 1 116 ? -0.513 1.985 5.524 1.00 96.06 116 CYS A N 1
ATOM 872 C CA . CYS A 1 116 ? -0.447 3.410 5.843 1.00 96.06 116 CYS A CA 1
ATOM 873 C C . CYS A 1 116 ? -1.701 4.197 5.436 1.00 96.06 116 CYS A C 1
ATOM 875 O O . CYS A 1 116 ? -1.734 5.412 5.637 1.00 96.06 116 CYS A O 1
ATOM 877 N N . LEU A 1 117 ? -2.725 3.542 4.882 1.00 91.38 117 LEU A N 1
ATOM 878 C CA . LEU A 1 117 ? -3.965 4.211 4.504 1.00 91.38 117 LEU A CA 1
ATOM 879 C C . LEU A 1 117 ? -4.646 4.827 5.735 1.00 91.38 117 LEU A C 1
ATOM 881 O O . LEU A 1 117 ? -4.883 4.161 6.746 1.00 91.38 117 LEU A O 1
ATOM 885 N N . ALA A 1 118 ? -4.983 6.111 5.619 1.00 88.00 118 ALA A N 1
ATOM 886 C CA . ALA A 1 118 ? -5.794 6.848 6.578 1.00 88.00 118 ALA A CA 1
ATOM 887 C C . ALA A 1 118 ? -6.946 7.530 5.820 1.00 88.00 118 ALA A C 1
ATOM 889 O O . ALA A 1 118 ? -6.669 8.385 4.982 1.00 88.00 118 ALA A O 1
ATOM 890 N N . PRO A 1 119 ? -8.218 7.161 6.065 1.00 89.75 119 PRO A N 1
ATOM 891 C CA . PRO A 1 119 ? -8.684 6.169 7.049 1.00 89.75 119 PRO A CA 1
ATOM 892 C C . PRO A 1 119 ? -8.211 4.729 6.774 1.00 89.75 119 PRO A C 1
ATOM 894 O O . PRO A 1 119 ? -7.606 4.457 5.739 1.00 89.75 119 PRO A O 1
ATOM 897 N N . PRO A 1 120 ? -8.521 3.772 7.652 1.00 92.00 120 PRO A N 1
ATOM 898 C CA . PRO A 1 120 ? -8.392 2.365 7.309 1.00 92.00 120 PRO A CA 1
ATOM 899 C C . PRO A 1 120 ? -9.540 1.895 6.391 1.00 92.00 120 PRO A C 1
ATOM 901 O O . PRO A 1 120 ? -10.679 2.342 6.528 1.00 92.00 120 PRO A O 1
ATOM 904 N N . SER A 1 121 ? -9.247 0.962 5.480 1.00 93.69 121 SER A N 1
ATOM 905 C CA . SER A 1 121 ? -10.230 0.339 4.579 1.00 93.69 121 SER A CA 1
ATOM 906 C C . SER A 1 121 ? -10.365 -1.165 4.866 1.00 93.69 121 SER A C 1
ATOM 908 O O . SER A 1 121 ? -9.341 -1.853 4.947 1.00 93.69 121 SER A O 1
ATOM 910 N N . PRO A 1 122 ? -11.592 -1.717 4.980 1.00 94.50 122 PRO A N 1
ATOM 911 C CA . PRO A 1 122 ? -11.794 -3.154 5.192 1.00 94.50 122 PRO A CA 1
ATOM 912 C C . PRO A 1 122 ? -11.317 -3.995 3.997 1.00 94.50 122 PRO A C 1
ATOM 914 O O . PRO A 1 122 ? -10.844 -5.116 4.177 1.00 94.50 122 PRO A O 1
ATOM 917 N N . VAL A 1 123 ? -11.367 -3.443 2.777 1.00 96.12 123 VAL A N 1
ATOM 918 C CA . VAL A 1 123 ? -10.851 -4.107 1.566 1.00 96.12 123 VAL A CA 1
ATOM 919 C C . VAL A 1 123 ? -9.334 -4.278 1.660 1.00 96.12 123 VAL A C 1
ATOM 921 O O . VAL A 1 123 ? -8.812 -5.366 1.413 1.00 96.12 123 VAL A O 1
ATOM 924 N N . ALA A 1 124 ? -8.631 -3.228 2.098 1.00 96.62 124 ALA A N 1
ATOM 925 C CA . ALA A 1 124 ? -7.191 -3.281 2.330 1.00 96.62 124 ALA A CA 1
ATOM 926 C C . ALA A 1 124 ? -6.837 -4.304 3.423 1.00 96.62 124 ALA A C 1
ATOM 928 O O . ALA A 1 124 ? -5.908 -5.092 3.257 1.00 96.62 124 ALA A O 1
ATOM 929 N N . GLU A 1 125 ? -7.606 -4.348 4.514 1.00 97.44 125 GLU A N 1
ATOM 930 C CA . GLU A 1 125 ? -7.418 -5.321 5.595 1.00 97.44 125 GLU A CA 1
ATOM 931 C C . GLU A 1 125 ? -7.550 -6.772 5.099 1.00 97.44 125 GLU A C 1
ATOM 933 O O . GLU A 1 125 ? -6.696 -7.614 5.393 1.00 97.44 125 GLU A O 1
ATOM 938 N N . ALA A 1 126 ? -8.593 -7.068 4.316 1.00 97.75 126 ALA A N 1
ATOM 939 C CA . ALA A 1 126 ? -8.825 -8.393 3.748 1.00 97.75 126 ALA A CA 1
ATOM 940 C C . ALA A 1 126 ? -7.705 -8.809 2.777 1.00 97.75 126 ALA A C 1
ATOM 942 O O . ALA A 1 126 ? -7.202 -9.934 2.862 1.00 97.75 126 ALA A O 1
ATOM 943 N N . ALA A 1 127 ? -7.267 -7.896 1.904 1.00 98.31 127 ALA A N 1
ATOM 944 C CA . ALA A 1 127 ? -6.159 -8.133 0.980 1.00 98.31 127 ALA A CA 1
ATOM 945 C C . ALA A 1 127 ? -4.844 -8.424 1.723 1.00 98.31 127 ALA A C 1
ATOM 947 O O . ALA A 1 127 ? -4.166 -9.409 1.426 1.00 98.31 127 ALA A O 1
ATOM 948 N N . LEU A 1 128 ? -4.524 -7.635 2.755 1.00 98.50 128 LEU A N 1
ATOM 949 C CA . LEU A 1 128 ? -3.339 -7.837 3.593 1.00 98.50 128 LEU A CA 1
ATOM 950 C C . LEU A 1 128 ? -3.393 -9.169 4.356 1.00 98.50 128 LEU A C 1
ATOM 952 O O . LEU A 1 128 ? -2.383 -9.866 4.444 1.00 98.50 128 LEU A O 1
ATOM 956 N N . ARG A 1 129 ? -4.559 -9.574 4.880 1.00 98.50 129 ARG A N 1
ATOM 957 C CA . ARG A 1 129 ? -4.720 -10.896 5.516 1.00 98.50 129 ARG A CA 1
ATOM 958 C C . ARG A 1 129 ? -4.474 -12.037 4.531 1.00 98.50 129 ARG A C 1
ATOM 960 O O . ARG A 1 129 ? -3.766 -12.983 4.877 1.00 98.50 129 ARG A O 1
ATOM 967 N N . ARG A 1 130 ? -5.008 -11.939 3.308 1.00 98.56 130 ARG A N 1
ATOM 968 C CA . ARG A 1 130 ? -4.782 -12.933 2.249 1.00 98.56 130 ARG A CA 1
ATOM 969 C C . ARG A 1 130 ? -3.299 -13.024 1.883 1.00 98.56 130 ARG A C 1
ATOM 971 O O . ARG A 1 130 ? -2.745 -14.120 1.902 1.00 98.56 130 ARG A O 1
ATOM 978 N N . ALA A 1 131 ? -2.640 -11.893 1.630 1.00 98.50 131 ALA A N 1
ATOM 979 C CA . ALA A 1 131 ? -1.211 -11.862 1.311 1.00 98.50 131 ALA A CA 1
ATOM 980 C C . ALA A 1 131 ? -0.344 -12.402 2.466 1.00 98.50 131 ALA A C 1
ATOM 982 O O . ALA A 1 131 ? 0.606 -13.150 2.247 1.00 98.50 131 ALA A O 1
ATOM 983 N N . ALA A 1 132 ? -0.703 -12.114 3.722 1.00 98.62 132 ALA A N 1
ATOM 984 C CA . ALA A 1 132 ? 0.001 -12.641 4.893 1.00 98.62 132 ALA A CA 1
ATOM 985 C C . ALA A 1 132 ? -0.037 -14.180 4.996 1.00 98.62 132 ALA A C 1
ATOM 987 O O . ALA A 1 132 ? 0.911 -14.787 5.517 1.00 98.62 132 ALA A O 1
ATOM 988 N N . ALA A 1 133 ? -1.125 -14.797 4.529 1.00 98.50 133 ALA A N 1
ATOM 989 C CA . ALA A 1 133 ? -1.313 -16.242 4.536 1.00 98.50 133 ALA A CA 1
ATOM 990 C C . ALA A 1 133 ? -0.651 -16.919 3.327 1.00 98.50 133 ALA A C 1
ATOM 992 O O . ALA A 1 133 ? 0.056 -17.909 3.516 1.00 98.50 133 ALA A O 1
ATOM 993 N N . CYS A 1 134 ? -0.845 -16.363 2.126 1.00 98.25 134 CYS A N 1
ATOM 994 C CA . CYS A 1 134 ? -0.624 -17.083 0.871 1.00 98.25 134 CYS A CA 1
ATOM 995 C C . CYS A 1 134 ? 0.509 -16.547 -0.022 1.00 98.25 134 CYS A C 1
ATOM 997 O O . CYS A 1 134 ? 0.816 -17.207 -1.010 1.00 98.25 134 CYS A O 1
ATOM 999 N N . ASP A 1 135 ? 1.121 -15.384 0.256 1.00 98.62 135 ASP A N 1
ATOM 1000 C CA . ASP A 1 135 ? 2.191 -14.874 -0.623 1.00 98.62 135 ASP A CA 1
ATOM 1001 C C . ASP A 1 135 ? 3.407 -15.815 -0.610 1.00 98.62 135 ASP A C 1
ATOM 1003 O O . ASP A 1 135 ? 3.792 -16.342 0.434 1.00 98.62 135 ASP A O 1
ATOM 1007 N N . SER A 1 136 ? 4.029 -16.026 -1.769 1.00 98.19 136 SER A N 1
ATOM 1008 C CA . SER A 1 136 ? 5.206 -16.890 -1.901 1.00 98.19 136 SER A CA 1
ATOM 1009 C C . SER A 1 136 ? 6.454 -16.312 -1.224 1.00 98.19 136 SER A C 1
ATOM 1011 O O . SER A 1 136 ? 7.346 -17.062 -0.827 1.00 98.19 136 SER A O 1
ATOM 1013 N N . ASN A 1 137 ? 6.533 -14.989 -1.058 1.00 98.62 137 ASN A N 1
ATOM 1014 C CA . ASN A 1 137 ? 7.683 -14.303 -0.487 1.00 98.62 137 ASN A CA 1
ATOM 1015 C C . ASN A 1 137 ? 7.499 -14.015 1.015 1.00 98.62 137 ASN A C 1
ATOM 1017 O O . ASN A 1 137 ? 6.540 -13.372 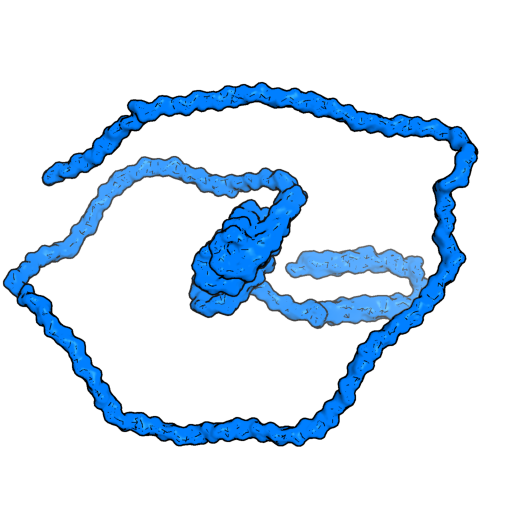1.445 1.00 98.62 137 ASN A O 1
ATOM 1021 N N . LEU A 1 138 ? 8.473 -14.436 1.831 1.00 98.12 138 LEU A N 1
ATOM 1022 C CA . LEU A 1 138 ? 8.431 -14.275 3.288 1.00 98.12 138 LEU A CA 1
ATOM 1023 C C . LEU A 1 138 ? 8.356 -12.806 3.743 1.00 98.12 138 LEU A C 1
ATOM 1025 O O . LEU A 1 138 ? 7.607 -12.503 4.674 1.00 98.12 138 LEU A O 1
ATOM 1029 N N . CYS A 1 139 ? 9.086 -11.891 3.096 1.00 98.25 139 CYS A N 1
ATOM 1030 C CA . CYS A 1 139 ? 9.082 -10.469 3.452 1.00 98.25 139 CYS A CA 1
ATOM 1031 C C . CYS A 1 139 ? 7.696 -9.854 3.237 1.00 98.25 139 CYS A C 1
ATOM 1033 O O . CYS A 1 139 ? 7.171 -9.191 4.136 1.00 98.25 139 CYS A O 1
ATOM 1035 N N . VAL A 1 140 ? 7.056 -10.164 2.103 1.00 98.62 140 VAL A N 1
ATOM 1036 C CA . VAL A 1 140 ? 5.692 -9.707 1.791 1.00 98.62 140 VAL A CA 1
ATOM 1037 C C . VAL A 1 140 ? 4.700 -10.236 2.825 1.00 98.62 140 VAL A C 1
ATOM 1039 O O . VAL A 1 140 ? 3.882 -9.469 3.335 1.00 98.62 140 VAL A O 1
ATOM 1042 N N . ARG A 1 141 ? 4.809 -11.511 3.228 1.00 98.62 141 ARG A N 1
ATOM 1043 C CA . ARG A 1 141 ? 3.948 -12.091 4.276 1.00 98.62 141 ARG A CA 1
ATOM 1044 C C . ARG A 1 141 ? 4.092 -11.370 5.615 1.00 98.62 141 ARG A C 1
ATOM 1046 O O . ARG A 1 141 ? 3.091 -11.091 6.278 1.00 98.62 141 ARG A O 1
ATOM 1053 N N . LEU A 1 142 ? 5.326 -11.083 6.039 1.00 98.44 142 LEU A N 1
ATOM 1054 C CA . LEU A 1 142 ? 5.606 -10.404 7.309 1.00 98.44 142 LEU A CA 1
ATOM 1055 C C . LEU A 1 142 ? 5.087 -8.962 7.303 1.00 98.44 142 LEU A C 1
ATOM 1057 O O . LEU A 1 142 ? 4.402 -8.553 8.247 1.00 98.44 142 LEU A O 1
ATOM 1061 N N . LYS A 1 143 ? 5.351 -8.215 6.225 1.00 98.19 143 LYS A N 1
ATOM 1062 C CA . LYS A 1 143 ? 4.855 -6.846 6.033 1.00 98.19 143 LYS A CA 1
ATOM 1063 C C . LYS A 1 143 ? 3.332 -6.808 5.983 1.00 98.19 143 LYS A C 1
ATOM 1065 O O . LYS A 1 143 ? 2.728 -6.037 6.725 1.00 98.19 143 LYS A O 1
ATOM 1070 N N . SER A 1 144 ? 2.710 -7.721 5.238 1.00 98.50 144 SER A N 1
ATOM 1071 C CA . SER A 1 144 ? 1.251 -7.840 5.151 1.00 98.50 144 SER A CA 1
ATOM 1072 C C . SER A 1 144 ? 0.616 -8.174 6.500 1.00 98.50 144 SER A C 1
ATOM 1074 O O . SER A 1 144 ? -0.400 -7.596 6.869 1.00 98.50 144 SER A O 1
ATOM 1076 N N . ARG A 1 145 ? 1.244 -9.040 7.307 1.00 98.62 145 ARG A N 1
ATOM 1077 C CA . ARG A 1 145 ? 0.766 -9.361 8.661 1.00 98.62 145 ARG A CA 1
ATOM 1078 C C . ARG A 1 145 ? 0.833 -8.159 9.598 1.00 98.62 145 ARG A C 1
ATOM 1080 O O . ARG A 1 145 ? -0.104 -7.928 10.362 1.00 98.62 145 ARG A O 1
ATOM 1087 N N . LYS A 1 146 ? 1.936 -7.404 9.556 1.00 98.31 146 LYS A N 1
ATOM 1088 C CA . LYS A 1 146 ? 2.091 -6.166 10.335 1.00 98.31 146 LYS A CA 1
ATOM 1089 C C . LYS A 1 146 ? 1.059 -5.125 9.895 1.00 98.31 146 LYS A C 1
ATOM 1091 O O . LYS A 1 146 ? 0.397 -4.540 10.748 1.00 98.31 146 LYS A O 1
ATOM 1096 N N . GLY A 1 147 ? 0.881 -4.961 8.586 1.00 97.81 147 GLY A N 1
ATOM 1097 C CA . GLY A 1 147 ? -0.100 -4.059 7.996 1.00 97.81 147 GLY A CA 1
ATOM 1098 C C . GLY A 1 147 ? -1.534 -4.414 8.370 1.00 97.81 147 GLY A C 1
ATOM 1099 O O . GLY A 1 147 ? -2.255 -3.563 8.875 1.00 97.81 147 GLY A O 1
ATOM 1100 N N . ALA A 1 148 ? -1.926 -5.683 8.236 1.00 98.00 148 ALA A N 1
ATOM 1101 C CA . ALA A 1 148 ? -3.257 -6.156 8.608 1.00 98.00 148 ALA A CA 1
ATOM 1102 C C . ALA A 1 148 ? -3.577 -5.861 10.080 1.00 98.00 148 ALA A C 1
ATOM 1104 O O . ALA A 1 148 ? -4.667 -5.389 10.384 1.00 98.00 148 ALA A O 1
ATOM 1105 N N . LYS A 1 149 ? -2.621 -6.076 10.999 1.00 97.88 149 LYS A N 1
ATOM 1106 C CA . LYS A 1 149 ? -2.793 -5.721 12.420 1.00 97.88 149 LYS A CA 1
ATOM 1107 C C . LYS A 1 149 ? -2.974 -4.213 12.624 1.00 97.88 149 LYS A C 1
ATOM 1109 O O . LYS A 1 149 ? -3.816 -3.814 13.423 1.00 97.88 149 LYS A O 1
ATOM 1114 N N . ALA A 1 150 ? -2.202 -3.387 11.918 1.00 96.88 150 ALA A N 1
AT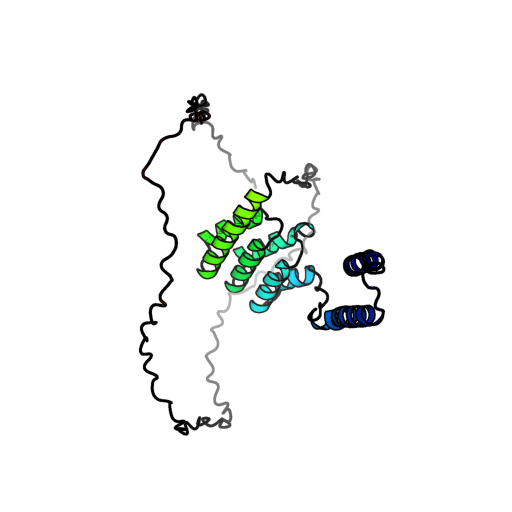OM 1115 C CA . ALA A 1 150 ? -2.295 -1.930 12.013 1.00 96.88 150 ALA A CA 1
ATOM 1116 C C . ALA A 1 150 ? -3.637 -1.400 11.479 1.00 96.88 150 ALA A C 1
ATOM 1118 O O . ALA A 1 150 ? -4.271 -0.568 12.129 1.00 96.88 150 ALA A O 1
ATOM 1119 N N . VAL A 1 151 ? -4.098 -1.917 10.336 1.00 95.81 151 VAL A N 1
ATOM 1120 C CA . VAL A 1 151 ? -5.394 -1.557 9.745 1.00 95.81 151 VAL A CA 1
ATOM 1121 C C . VAL A 1 151 ? -6.541 -2.028 10.639 1.00 95.81 151 VAL A C 1
ATOM 1123 O O . VAL A 1 151 ? -7.417 -1.225 10.943 1.00 95.81 151 VAL A O 1
ATOM 1126 N N . ALA A 1 152 ? -6.495 -3.264 11.151 1.00 95.75 152 ALA A N 1
ATOM 1127 C CA . ALA A 1 152 ? -7.484 -3.792 12.095 1.00 95.75 152 ALA A CA 1
ATOM 1128 C C . ALA A 1 152 ? -7.605 -2.923 13.357 1.00 95.75 152 ALA A C 1
ATOM 1130 O O . ALA A 1 152 ? -8.702 -2.550 13.769 1.00 95.75 152 ALA A O 1
ATOM 1131 N N . ALA A 1 153 ? -6.467 -2.548 13.953 1.00 95.12 153 ALA A N 1
ATOM 1132 C CA . ALA A 1 153 ? -6.433 -1.682 15.129 1.00 95.12 153 ALA A CA 1
ATOM 1133 C C . ALA A 1 153 ? -6.979 -0.276 14.832 1.00 95.12 153 ALA A C 1
ATOM 1135 O O . ALA A 1 153 ? -7.612 0.346 15.683 1.00 95.12 153 ALA A O 1
ATOM 1136 N N . SER A 1 154 ? -6.744 0.245 13.629 1.00 93.75 154 SER A N 1
ATOM 1137 C CA . SER A 1 154 ? -7.314 1.523 13.202 1.00 93.75 154 SER A CA 1
ATOM 1138 C C . SER A 1 154 ? -8.821 1.425 12.948 1.00 93.75 154 SER A C 1
ATOM 1140 O O . SER A 1 154 ? -9.538 2.311 13.401 1.00 93.75 154 SER A O 1
ATOM 1142 N N . LEU A 1 155 ? -9.320 0.347 12.327 1.00 92.44 155 LEU A N 1
ATOM 1143 C CA . LEU A 1 155 ? -10.761 0.105 12.145 1.00 92.44 155 LEU A CA 1
ATOM 1144 C C . LEU A 1 155 ? -11.481 0.025 13.492 1.00 92.44 155 LEU A C 1
ATOM 1146 O O . LEU A 1 155 ? -12.499 0.682 13.680 1.00 92.44 155 LEU A O 1
ATOM 1150 N N . ALA A 1 156 ? -10.912 -0.709 14.453 1.00 92.94 156 ALA A N 1
ATOM 1151 C CA . ALA A 1 156 ? -11.470 -0.826 15.797 1.00 92.94 156 ALA A CA 1
ATOM 1152 C C . ALA A 1 156 ? -11.562 0.530 16.521 1.00 92.94 156 ALA A C 1
ATOM 1154 O O . ALA A 1 156 ? -12.515 0.775 17.256 1.00 92.94 156 ALA A O 1
ATOM 1155 N N . ARG A 1 157 ? -10.594 1.432 16.295 1.00 93.50 157 ARG A N 1
ATOM 1156 C CA . ARG A 1 157 ? -10.591 2.788 16.874 1.00 93.50 157 ARG A CA 1
ATOM 1157 C C . ARG A 1 157 ? -11.552 3.747 16.183 1.00 93.50 157 ARG A C 1
ATOM 1159 O O . ARG A 1 157 ? -12.062 4.648 16.837 1.00 93.50 157 ARG A O 1
ATOM 1166 N N . SER A 1 158 ? -11.791 3.582 14.884 1.00 87.06 158 SER A N 1
ATOM 1167 C CA . SER A 1 158 ? -12.697 4.453 14.128 1.00 87.06 158 SER A CA 1
ATOM 1168 C C . SER A 1 158 ? -14.184 4.203 14.417 1.00 87.06 158 SER A C 1
ATOM 1170 O O . SER A 1 158 ? -15.024 4.919 13.875 1.00 87.06 158 SER A O 1
ATOM 1172 N N . GLY A 1 159 ? -14.513 3.241 15.287 1.00 84.31 159 GLY A N 1
ATOM 1173 C CA . GLY A 1 159 ? -15.889 2.847 15.579 1.00 84.31 159 GLY A CA 1
ATOM 1174 C C . GLY A 1 159 ? -16.554 2.164 14.379 1.00 84.31 159 GLY A C 1
ATOM 1175 O O . GLY A 1 159 ? -15.917 1.978 13.338 1.00 84.31 159 GLY A O 1
ATOM 1176 N N . PRO A 1 160 ? -17.832 1.764 14.494 1.00 75.62 160 PRO A N 1
ATOM 1177 C CA . PRO A 1 160 ? -18.607 1.316 13.349 1.00 75.62 160 PRO A CA 1
ATOM 1178 C C . PRO A 1 160 ? -18.771 2.505 12.401 1.00 75.62 160 PRO A C 1
ATOM 1180 O O . PRO A 1 160 ? -19.722 3.279 12.496 1.00 75.62 160 PRO A O 1
ATOM 1183 N N . ILE A 1 161 ? -17.814 2.673 11.486 1.00 63.88 161 ILE A N 1
ATOM 1184 C CA . ILE A 1 161 ? -18.023 3.490 10.303 1.00 63.88 161 ILE A CA 1
ATOM 1185 C C . ILE A 1 161 ? -19.170 2.788 9.594 1.00 63.88 161 ILE A C 1
ATOM 1187 O O . ILE A 1 161 ? -18.988 1.717 9.012 1.00 63.88 161 ILE A O 1
ATOM 1191 N N . VAL A 1 162 ? -20.368 3.363 9.687 1.00 62.16 162 VAL A N 1
ATOM 1192 C CA . VAL A 1 162 ? -21.440 3.057 8.753 1.00 62.16 162 VAL A CA 1
ATOM 1193 C C . VAL A 1 162 ? -20.874 3.494 7.415 1.00 62.16 162 VAL A C 1
ATOM 1195 O O . VAL A 1 162 ? -20.912 4.671 7.067 1.00 62.16 162 VAL A O 1
ATOM 1198 N N . VAL A 1 163 ? -20.217 2.561 6.722 1.00 57.75 163 VAL A N 1
ATOM 1199 C CA . VAL A 1 163 ? -19.828 2.737 5.336 1.00 57.75 163 VAL A CA 1
ATOM 1200 C C . VAL A 1 163 ? -21.162 2.821 4.627 1.00 57.75 163 VAL A C 1
ATOM 1202 O O . VAL A 1 163 ? -21.757 1.809 4.260 1.00 57.75 163 VAL A O 1
ATOM 1205 N N . THR A 1 164 ? -21.677 4.042 4.515 1.00 51.56 164 THR A N 1
ATOM 1206 C CA . THR A 1 164 ? -22.644 4.382 3.498 1.00 51.56 164 THR A CA 1
ATOM 1207 C C . THR A 1 164 ? -21.939 4.006 2.214 1.00 51.56 164 THR A C 1
ATOM 1209 O O . THR A 1 164 ? -21.071 4.711 1.705 1.00 51.56 164 THR A O 1
ATOM 1212 N N . THR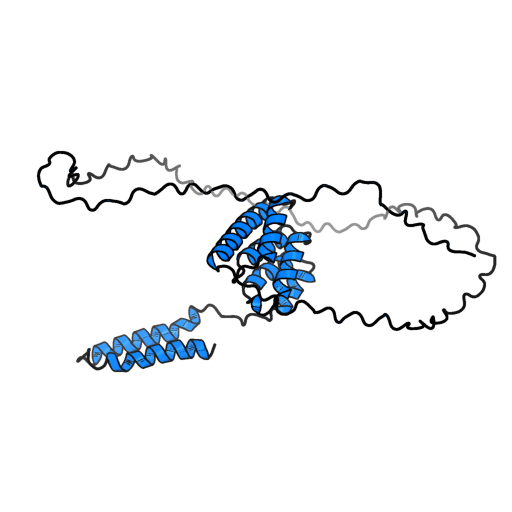 A 1 165 ? -22.252 2.808 1.738 1.00 54.06 165 THR A N 1
ATOM 1213 C CA . THR A 1 165 ? -21.998 2.325 0.389 1.00 54.06 165 THR A CA 1
ATOM 1214 C C . THR A 1 165 ? -22.841 3.191 -0.549 1.00 54.06 165 THR A C 1
ATOM 1216 O O . THR A 1 165 ? -23.733 2.728 -1.251 1.00 54.06 165 THR A O 1
ATOM 1219 N N . SER A 1 166 ? -22.599 4.504 -0.511 1.00 49.34 166 SER A N 1
ATOM 1220 C CA . SER A 1 166 ? -23.086 5.469 -1.472 1.00 49.34 166 SER A CA 1
ATOM 1221 C C . SER A 1 166 ? -22.492 5.031 -2.787 1.00 49.34 166 SER A C 1
ATOM 1223 O O . SER A 1 166 ? -21.276 5.057 -2.973 1.00 49.34 166 SER A O 1
ATOM 1225 N N . ARG A 1 167 ? -23.383 4.574 -3.662 1.00 49.31 167 ARG A N 1
ATOM 1226 C CA . ARG A 1 167 ? -23.086 3.870 -4.900 1.00 49.31 167 ARG A CA 1
ATOM 1227 C C . ARG A 1 167 ? -22.774 2.382 -4.707 1.00 49.31 167 ARG A C 1
ATOM 1229 O O . ARG A 1 167 ? -21.841 1.840 -5.290 1.00 49.31 167 ARG A O 1
ATOM 1236 N N . ARG A 1 168 ? -23.715 1.662 -4.081 1.00 46.81 168 ARG A N 1
ATOM 1237 C CA . ARG A 1 168 ? -24.288 0.522 -4.813 1.00 46.81 168 ARG A CA 1
ATOM 1238 C C . ARG A 1 168 ? -24.617 1.095 -6.188 1.00 46.81 168 ARG A C 1
ATOM 1240 O O . ARG A 1 168 ? -25.467 1.975 -6.282 1.00 46.81 168 ARG A O 1
ATOM 1247 N N . VAL A 1 169 ? -23.840 0.738 -7.209 1.00 47.62 169 VAL A N 1
ATOM 1248 C CA . VAL A 1 169 ? -24.301 0.876 -8.586 1.00 47.62 169 VAL A CA 1
ATOM 1249 C C . VAL A 1 169 ? -25.617 0.125 -8.562 1.00 47.62 169 VAL A C 1
ATOM 1251 O O . VAL A 1 169 ? -25.640 -1.101 -8.473 1.00 47.62 169 VAL A O 1
ATOM 1254 N N . GLU A 1 170 ? -26.703 0.879 -8.430 1.00 44.06 170 GLU A N 1
ATOM 1255 C CA . GLU A 1 170 ? -28.026 0.419 -8.758 1.00 44.06 170 GLU A CA 1
ATOM 1256 C C . GLU A 1 170 ? -27.859 0.062 -10.218 1.00 44.06 170 GLU A C 1
ATOM 1258 O O . GLU A 1 170 ? -27.731 0.925 -11.087 1.00 44.06 170 GLU A O 1
ATOM 1263 N N . LEU A 1 171 ? -27.585 -1.224 -10.420 1.00 46.75 171 LEU A N 1
ATOM 1264 C CA . LEU A 1 171 ? -27.562 -1.864 -11.704 1.00 46.75 171 LEU A CA 1
ATOM 1265 C C . LEU A 1 171 ? -28.928 -1.495 -12.253 1.00 46.75 171 LEU A C 1
ATOM 1267 O O . LEU A 1 171 ? -29.928 -2.045 -11.788 1.00 46.75 171 LEU A O 1
ATOM 1271 N N . ALA A 1 172 ? -28.962 -0.454 -13.094 1.00 45.59 172 ALA A N 1
ATOM 1272 C CA . ALA A 1 172 ? -30.172 -0.022 -13.759 1.00 45.59 172 ALA A CA 1
ATOM 1273 C C . ALA A 1 172 ? -30.818 -1.317 -14.241 1.00 45.59 172 ALA A C 1
ATOM 1275 O O . ALA A 1 172 ? -30.082 -2.109 -14.848 1.00 45.59 172 ALA A O 1
ATOM 1276 N N . PRO A 1 173 ? -32.078 -1.603 -13.847 1.00 51.94 173 PRO A N 1
ATOM 1277 C CA . PRO A 1 173 ? -32.722 -2.871 -14.152 1.00 51.94 173 PRO A CA 1
ATOM 1278 C C . PRO A 1 173 ? -32.440 -3.115 -15.614 1.00 51.94 173 PRO A C 1
ATOM 1280 O O . PRO A 1 173 ? -32.781 -2.254 -16.429 1.00 51.94 173 PRO A O 1
ATOM 1283 N N . ALA A 1 174 ? -31.654 -4.165 -15.881 1.00 47.09 174 ALA A N 1
ATOM 1284 C CA . ALA A 1 174 ? -31.114 -4.420 -17.198 1.00 47.09 174 ALA A CA 1
ATOM 1285 C C . ALA A 1 174 ? -32.292 -4.269 -18.142 1.00 47.09 174 ALA A C 1
ATOM 1287 O O . ALA A 1 174 ? -33.263 -5.022 -18.018 1.00 47.09 174 ALA A O 1
ATOM 1288 N N . ALA A 1 175 ? -32.261 -3.219 -18.974 1.00 51.31 175 ALA A N 1
ATOM 1289 C CA . ALA A 1 175 ? -33.256 -3.074 -20.010 1.00 51.31 175 ALA A CA 1
ATOM 1290 C C . ALA A 1 175 ? -33.287 -4.452 -20.675 1.00 51.31 175 ALA A C 1
ATOM 1292 O O . ALA A 1 175 ? -32.196 -4.962 -20.978 1.00 51.31 175 ALA A O 1
ATOM 1293 N N . PRO A 1 176 ? -34.466 -5.106 -20.768 1.00 56.59 176 PRO A N 1
ATOM 1294 C CA . PRO A 1 176 ? -34.557 -6.407 -21.412 1.00 56.59 176 PRO A CA 1
ATOM 1295 C C . PRO A 1 176 ? -33.766 -6.267 -22.700 1.00 56.59 176 PRO A C 1
ATOM 1297 O O . PRO A 1 176 ? -33.955 -5.231 -23.350 1.00 56.59 176 PRO A O 1
ATOM 1300 N N . PRO A 1 177 ? -32.805 -7.172 -22.976 1.00 55.38 177 PRO A N 1
ATOM 1301 C CA . PRO A 1 177 ? -31.886 -7.000 -24.084 1.00 55.38 177 PRO A CA 1
ATOM 1302 C C . PRO A 1 177 ? -32.753 -6.629 -25.267 1.00 55.38 177 PRO A C 1
ATOM 1304 O O . PRO A 1 177 ? -33.592 -7.429 -25.688 1.00 55.38 177 PRO A O 1
ATOM 1307 N N . ALA A 1 178 ? -32.646 -5.368 -25.706 1.00 50.66 178 ALA A N 1
ATOM 1308 C CA . ALA A 1 178 ? -33.249 -4.982 -26.954 1.00 50.66 178 ALA A CA 1
ATOM 1309 C C . ALA A 1 178 ? -32.688 -6.027 -27.896 1.00 50.66 178 ALA A C 1
ATOM 1311 O O . ALA A 1 178 ? -31.469 -6.235 -27.927 1.00 50.66 178 ALA A O 1
ATOM 1312 N N . LEU A 1 179 ? -33.596 -6.789 -28.492 1.00 49.69 179 LEU A N 1
ATOM 1313 C CA . LEU A 1 179 ? -33.299 -7.777 -29.498 1.00 49.69 179 LEU A CA 1
ATOM 1314 C C . LEU A 1 179 ? -32.754 -6.955 -30.662 1.00 49.69 179 LEU A C 1
ATOM 1316 O O . LEU A 1 179 ? -33.467 -6.565 -31.578 1.00 49.69 179 LEU A O 1
ATOM 1320 N N . TYR A 1 180 ? -31.495 -6.551 -30.511 1.00 50.59 180 TYR A N 1
ATOM 1321 C CA . TYR A 1 180 ? -30.648 -6.056 -31.551 1.00 50.59 180 TYR A CA 1
ATOM 1322 C C . TYR A 1 180 ? -30.490 -7.286 -32.409 1.00 50.59 180 TYR A C 1
ATOM 1324 O O . TYR A 1 180 ? -29.690 -8.177 -32.123 1.00 50.59 180 TYR A O 1
ATOM 1332 N N . ASP A 1 181 ? -31.379 -7.349 -33.392 1.00 49.34 181 ASP A N 1
ATOM 1333 C CA . ASP A 1 181 ? -31.153 -8.003 -34.654 1.00 49.34 181 ASP A CA 1
ATOM 1334 C C . ASP A 1 181 ? -29.781 -7.520 -35.126 1.00 49.34 181 ASP A C 1
ATOM 1336 O O . ASP A 1 181 ? -29.614 -6.448 -35.715 1.00 49.34 181 ASP A O 1
ATOM 1340 N N . PHE A 1 182 ? -28.757 -8.251 -34.687 1.00 47.47 182 PHE A N 1
ATOM 1341 C CA . PHE A 1 182 ? -27.417 -8.168 -35.213 1.00 47.47 182 PHE A CA 1
ATOM 1342 C C . PHE A 1 182 ? -27.581 -8.622 -36.653 1.00 47.47 182 PHE A C 1
ATOM 1344 O O . PHE A 1 182 ? -27.454 -9.804 -36.970 1.00 47.47 182 PHE A O 1
ATOM 1351 N N . GLY A 1 183 ? -27.889 -7.656 -37.518 1.00 48.88 183 GLY A N 1
ATOM 1352 C CA . GLY A 1 183 ? -27.577 -7.726 -38.925 1.00 48.88 183 GLY A CA 1
ATOM 1353 C C . GLY A 1 183 ? -26.105 -8.079 -38.991 1.00 48.88 183 GLY A C 1
ATOM 1354 O O . GLY A 1 183 ? -25.236 -7.225 -38.808 1.00 48.88 183 GLY A O 1
ATOM 1355 N N . MET A 1 184 ? -25.851 -9.377 -39.131 1.00 55.00 184 MET A N 1
ATOM 1356 C CA . MET A 1 184 ? -24.538 -9.942 -39.341 1.00 55.00 184 MET A CA 1
ATOM 1357 C C . MET A 1 184 ? -23.900 -9.087 -40.431 1.00 55.00 184 MET A C 1
ATOM 1359 O O . MET A 1 184 ? -24.488 -8.988 -41.515 1.00 55.00 184 MET A O 1
ATOM 1363 N N . PRO A 1 185 ? -22.748 -8.434 -40.189 1.00 54.12 185 PRO A N 1
ATOM 1364 C CA . PRO A 1 185 ? -21.967 -7.948 -41.304 1.00 54.12 185 PRO A CA 1
ATOM 1365 C C . PRO A 1 185 ? -21.717 -9.187 -42.152 1.00 54.12 185 PRO A C 1
ATOM 1367 O O . PRO A 1 185 ? -21.075 -10.135 -41.695 1.00 54.12 185 PRO A O 1
ATOM 1370 N N . GLN A 1 186 ? -22.336 -9.225 -43.332 1.00 58.06 186 GLN A N 1
ATOM 1371 C CA . GLN A 1 186 ? -22.074 -10.259 -44.312 1.00 58.06 186 GLN A CA 1
ATOM 1372 C C . GLN A 1 186 ? -20.561 -10.273 -44.476 1.00 58.06 186 GLN A C 1
ATOM 1374 O O . GLN A 1 186 ? -19.965 -9.297 -44.937 1.00 58.06 186 GLN A O 1
ATOM 1379 N N . GLY A 1 187 ? -19.941 -11.336 -43.966 1.00 50.06 187 GLY A N 1
ATOM 1380 C CA . GLY A 1 187 ? -18.514 -11.526 -44.102 1.00 50.06 187 GLY A CA 1
ATOM 1381 C C . GLY A 1 187 ? -18.167 -11.446 -45.588 1.00 50.06 187 GLY A C 1
ATOM 1382 O O . GLY A 1 187 ? -18.989 -11.844 -46.422 1.00 50.06 187 GLY A O 1
ATOM 1383 N N . PRO A 1 188 ? -16.985 -10.924 -45.945 1.00 60.56 188 PRO A N 1
ATOM 1384 C CA . PRO A 1 188 ? -16.507 -11.014 -47.314 1.00 60.56 188 PRO A CA 1
ATOM 1385 C C . PRO A 1 188 ? -16.619 -12.476 -47.746 1.00 60.56 188 PRO A C 1
ATOM 1387 O O . PRO A 1 188 ? -16.095 -13.367 -47.074 1.00 60.56 188 PRO A O 1
ATOM 1390 N N . GLY A 1 189 ? -17.399 -12.705 -48.805 1.00 53.56 189 GLY A N 1
ATOM 1391 C CA . GLY A 1 189 ? -17.730 -14.032 -49.295 1.00 53.56 189 GLY A CA 1
ATOM 1392 C C . GLY A 1 189 ? -16.474 -14.885 -49.390 1.00 53.56 189 GLY A C 1
ATOM 1393 O O . GLY A 1 189 ? -15.495 -14.503 -50.032 1.00 53.56 189 GLY A O 1
ATOM 1394 N N . ILE A 1 190 ? -16.505 -16.033 -48.719 1.00 54.06 190 ILE A N 1
ATOM 1395 C CA . ILE A 1 190 ? -15.498 -17.072 -48.876 1.00 54.06 190 ILE A CA 1
ATOM 1396 C C . ILE A 1 190 ? -15.637 -17.546 -50.321 1.00 54.06 190 ILE A C 1
ATOM 1398 O O . ILE A 1 190 ? -16.557 -18.291 -50.660 1.00 54.06 190 ILE A O 1
ATOM 1402 N N . ALA A 1 191 ? -14.765 -17.045 -51.193 1.00 65.69 191 ALA A N 1
ATOM 1403 C CA . ALA A 1 191 ? -14.606 -17.596 -52.523 1.00 65.69 191 ALA A CA 1
ATOM 1404 C C . ALA A 1 191 ? -14.239 -19.086 -52.380 1.00 65.69 191 ALA A C 1
ATOM 1406 O O . ALA A 1 191 ? -13.444 -19.431 -51.499 1.00 65.69 191 ALA A O 1
ATOM 1407 N N . PRO A 1 192 ? -14.815 -19.976 -53.204 1.00 62.84 192 PRO A N 1
ATOM 1408 C CA . PRO A 1 192 ? -14.493 -21.393 -53.168 1.00 62.84 192 PRO A CA 1
ATOM 1409 C C . PRO A 1 192 ? -12.991 -21.577 -53.388 1.00 62.84 192 PRO A C 1
ATOM 1411 O O . PRO A 1 192 ? -12.439 -21.175 -54.412 1.00 62.84 192 PRO A O 1
ATOM 1414 N N . VAL A 1 193 ? -12.332 -22.163 -52.389 1.00 65.88 193 VAL A N 1
ATOM 1415 C CA . VAL A 1 193 ? -10.920 -22.534 -52.455 1.00 65.88 193 VAL A CA 1
ATOM 1416 C C . VAL A 1 193 ? -10.772 -23.584 -53.564 1.00 65.88 193 VAL A C 1
ATOM 1418 O O . VAL A 1 193 ? -11.459 -24.607 -53.509 1.00 65.88 193 VAL A O 1
ATOM 1421 N N . PRO A 1 194 ? -9.927 -23.359 -54.586 1.00 68.06 194 PRO A N 1
ATOM 1422 C CA . PRO A 1 194 ? -9.686 -24.358 -55.616 1.00 68.06 194 PRO A CA 1
ATOM 1423 C C . PRO A 1 194 ? -9.041 -25.613 -54.997 1.00 68.06 194 PRO A C 1
ATOM 1425 O O . PRO A 1 194 ? -8.169 -25.492 -54.131 1.00 68.06 194 PRO A O 1
ATOM 1428 N N . PRO A 1 195 ? -9.436 -26.825 -55.425 1.00 57.97 195 PRO A N 1
ATOM 1429 C CA . PRO A 1 195 ? -8.835 -28.065 -54.953 1.00 57.97 195 PRO A CA 1
ATOM 1430 C C . PRO A 1 195 ? -7.421 -28.178 -55.526 1.00 57.97 195 PRO A C 1
ATOM 1432 O O . PRO A 1 195 ? -7.231 -28.514 -56.692 1.00 57.97 195 PRO A O 1
ATOM 1435 N N . GLY A 1 196 ? -6.419 -27.850 -54.716 1.00 59.28 196 GLY A N 1
ATOM 1436 C CA . GLY A 1 196 ? -5.031 -27.903 -55.157 1.00 59.28 196 GLY A CA 1
ATOM 1437 C C . GLY A 1 196 ? -4.063 -27.272 -54.173 1.00 59.28 196 GLY A C 1
ATOM 1438 O O . GLY A 1 196 ? -3.340 -26.358 -54.545 1.00 59.28 196 GLY A O 1
ATOM 1439 N N . PHE A 1 197 ? -4.036 -27.746 -52.928 1.00 51.09 197 PHE A N 1
ATOM 1440 C CA . PHE A 1 197 ? -2.879 -27.524 -52.066 1.00 51.09 197 PHE A CA 1
ATOM 1441 C C . PHE A 1 197 ? -2.360 -28.867 -51.574 1.00 51.09 197 PHE A C 1
ATOM 1443 O O . PHE A 1 197 ? -2.900 -29.503 -50.675 1.00 51.09 197 PHE A O 1
ATOM 1450 N N . SER A 1 198 ? -1.326 -29.280 -52.296 1.00 56.22 198 SER A N 1
ATOM 1451 C CA . SER A 1 198 ? -0.319 -30.274 -51.974 1.00 56.22 198 SER A CA 1
ATOM 1452 C C . SER A 1 198 ? 0.168 -30.183 -50.530 1.00 56.22 198 SER A C 1
ATOM 1454 O O . SER A 1 198 ? 0.270 -29.093 -49.963 1.00 56.22 198 SER A O 1
ATOM 1456 N N . ASP A 1 199 ? 0.494 -31.358 -49.998 1.00 57.56 199 ASP A N 1
ATOM 1457 C CA . ASP A 1 199 ? 1.017 -31.623 -48.664 1.00 57.56 199 ASP A CA 1
ATOM 1458 C C . ASP A 1 199 ? 2.029 -30.579 -48.163 1.00 57.56 199 ASP A C 1
ATOM 1460 O O . ASP A 1 199 ? 2.843 -30.067 -48.943 1.00 57.56 199 ASP A O 1
ATOM 1464 N N . PRO A 1 200 ? 2.042 -30.283 -46.849 1.00 60.94 200 PRO A N 1
ATOM 1465 C CA . PRO A 1 200 ? 3.065 -29.436 -46.263 1.00 60.94 200 PRO A CA 1
ATOM 1466 C C . PRO A 1 200 ? 4.434 -30.094 -46.463 1.00 60.94 200 PRO A C 1
ATOM 1468 O O . PRO A 1 200 ? 4.774 -31.085 -45.817 1.00 60.94 200 PRO A O 1
ATOM 1471 N N . VAL A 1 201 ? 5.231 -29.520 -47.365 1.00 63.47 201 VAL A N 1
ATOM 1472 C CA . VAL A 1 201 ? 6.644 -29.857 -47.521 1.00 63.47 201 VAL A CA 1
ATOM 1473 C C . VAL A 1 201 ? 7.318 -29.593 -46.180 1.00 63.47 201 VAL A C 1
ATOM 1475 O O . VAL A 1 201 ? 7.449 -28.451 -45.740 1.00 63.47 201 VAL A O 1
ATOM 1478 N N . PHE A 1 202 ? 7.721 -30.674 -45.520 1.00 66.94 202 PHE A N 1
ATOM 1479 C CA . PHE A 1 202 ? 8.598 -30.643 -44.365 1.00 66.94 202 PHE A CA 1
ATOM 1480 C C . PHE A 1 202 ? 9.909 -29.977 -44.791 1.00 66.94 202 PHE A C 1
ATOM 1482 O O . PHE A 1 202 ? 10.734 -30.585 -45.471 1.00 66.94 202 PHE A O 1
ATOM 1489 N N . VAL A 1 203 ? 10.078 -28.705 -44.434 1.00 73.19 203 VAL A N 1
ATOM 1490 C CA . VAL A 1 203 ? 11.349 -28.000 -44.587 1.00 73.19 203 VAL A CA 1
ATOM 1491 C C . VAL A 1 203 ? 12.208 -28.391 -43.381 1.00 73.19 203 VAL A C 1
ATOM 1493 O O . VAL A 1 203 ? 11.885 -27.979 -42.263 1.00 73.19 203 VAL A O 1
ATOM 1496 N N . PRO A 1 204 ? 13.262 -29.212 -43.547 1.00 75.88 204 PRO A N 1
ATOM 1497 C CA . PRO A 1 204 ? 14.170 -29.507 -42.449 1.00 75.88 204 PRO A CA 1
ATOM 1498 C C . PRO A 1 204 ? 14.853 -28.212 -41.979 1.00 75.88 204 PRO A C 1
ATOM 1500 O O . PRO A 1 204 ? 15.100 -27.315 -42.792 1.00 75.88 204 PRO A O 1
ATOM 1503 N N . PRO A 1 205 ? 15.172 -28.092 -40.678 1.00 76.50 205 PRO A N 1
ATOM 1504 C CA . PRO A 1 205 ? 15.897 -26.938 -40.168 1.00 76.50 205 PRO A CA 1
ATOM 1505 C C . PRO A 1 205 ? 17.239 -26.796 -40.904 1.00 76.50 205 PRO A C 1
ATOM 1507 O O . PRO A 1 205 ? 17.890 -27.809 -41.185 1.00 76.50 205 PRO A O 1
ATOM 1510 N N . PRO A 1 206 ? 17.673 -25.563 -41.225 1.00 77.31 206 PRO A N 1
ATOM 1511 C CA . PRO A 1 206 ? 18.955 -25.350 -41.875 1.00 77.31 206 PRO A CA 1
ATOM 1512 C C . PRO A 1 206 ? 20.081 -25.913 -40.994 1.00 77.31 206 PRO A C 1
ATOM 1514 O O . PRO A 1 206 ? 20.032 -25.756 -39.768 1.00 77.31 206 PRO A O 1
ATOM 1517 N N . PRO A 1 207 ? 21.099 -26.566 -41.583 1.00 70.25 207 PRO A N 1
ATOM 1518 C CA . PRO A 1 207 ? 22.259 -27.006 -40.828 1.00 70.25 207 PRO A CA 1
ATOM 1519 C C . PRO A 1 207 ? 22.897 -25.792 -40.158 1.00 70.25 207 PRO A C 1
ATOM 1521 O O . PRO A 1 207 ? 23.037 -24.736 -40.777 1.00 70.25 207 PRO A O 1
ATOM 1524 N N . LEU A 1 208 ? 23.264 -25.950 -38.885 1.00 63.50 208 LEU A N 1
ATOM 1525 C CA . LEU A 1 208 ? 24.040 -24.977 -38.125 1.00 63.50 208 LEU A CA 1
ATOM 1526 C C . LEU A 1 208 ? 25.325 -24.671 -38.901 1.00 63.50 208 LEU A C 1
ATOM 1528 O O . LEU A 1 208 ? 26.309 -25.406 -38.829 1.00 63.50 208 LEU A O 1
ATOM 1532 N N . GLY A 1 209 ? 25.281 -23.595 -39.683 1.00 57.75 209 GLY A N 1
ATOM 1533 C CA . GLY A 1 209 ? 26.431 -23.052 -40.372 1.00 57.75 209 GLY A CA 1
ATOM 1534 C C . GLY A 1 209 ? 27.441 -22.624 -39.324 1.00 57.75 209 GLY A C 1
ATOM 1535 O O . GLY A 1 209 ? 27.219 -21.663 -38.588 1.00 57.75 209 GLY A O 1
ATOM 1536 N N . VAL A 1 210 ? 28.541 -23.365 -39.252 1.00 60.25 210 VAL A N 1
ATOM 1537 C CA . VAL A 1 210 ? 29.778 -22.939 -38.608 1.00 60.25 210 VAL A CA 1
ATOM 1538 C C . VAL A 1 210 ? 30.155 -21.605 -39.241 1.00 60.25 210 VAL A C 1
ATOM 1540 O O . VAL A 1 210 ? 30.582 -21.569 -40.390 1.00 60.25 210 VAL A O 1
ATOM 1543 N N . VAL A 1 211 ? 29.939 -20.507 -38.517 1.00 58.22 211 VAL A N 1
ATOM 1544 C CA . VAL A 1 211 ? 30.420 -19.180 -38.906 1.00 58.22 211 VAL A CA 1
ATOM 1545 C C . VAL A 1 211 ? 31.933 -19.183 -38.676 1.00 58.22 211 VAL A C 1
ATOM 1547 O O . VAL A 1 211 ? 32.363 -19.253 -37.521 1.00 58.22 211 VAL A O 1
ATOM 1550 N N . PRO A 1 212 ? 32.770 -19.139 -39.727 1.00 55.62 212 PRO A N 1
ATOM 1551 C CA . PRO A 1 212 ? 34.201 -19.025 -39.552 1.00 55.62 212 PRO A CA 1
ATOM 1552 C C . PRO A 1 212 ? 34.548 -17.564 -39.254 1.00 55.62 212 PRO A C 1
ATOM 1554 O O . PRO A 1 212 ? 34.371 -16.682 -40.088 1.00 55.62 212 PRO A O 1
ATOM 1557 N N . GLY A 1 213 ? 35.070 -17.336 -38.051 1.00 55.88 213 GLY A N 1
ATOM 1558 C CA . GLY A 1 213 ? 36.088 -16.320 -37.798 1.00 55.88 213 GLY A CA 1
ATOM 1559 C C . GLY A 1 213 ? 35.703 -14.865 -38.052 1.00 55.88 213 GLY A C 1
ATOM 1560 O O . GLY A 1 213 ? 36.307 -14.209 -38.894 1.00 55.88 213 GLY A O 1
ATOM 1561 N N . THR A 1 214 ? 34.844 -14.294 -37.211 1.00 44.62 214 THR A N 1
ATOM 1562 C CA . THR A 1 214 ? 35.058 -12.900 -36.804 1.00 44.62 214 THR A CA 1
ATOM 1563 C C . THR A 1 214 ? 35.992 -12.898 -35.604 1.00 44.62 214 THR A C 1
ATOM 1565 O O . THR A 1 214 ? 35.601 -13.067 -34.450 1.00 44.62 214 THR A O 1
ATOM 1568 N N . VAL A 1 215 ? 37.280 -12.748 -35.915 1.00 52.12 215 VAL A N 1
ATOM 1569 C CA . VAL A 1 215 ? 38.313 -12.351 -34.963 1.00 52.12 215 VAL A CA 1
ATOM 1570 C C . VAL A 1 215 ? 37.887 -10.998 -34.403 1.00 52.12 215 VAL A C 1
ATOM 1572 O O . VAL A 1 215 ? 38.098 -9.959 -35.024 1.00 52.12 215 VAL A O 1
ATOM 1575 N N . TYR A 1 216 ? 37.235 -11.002 -33.244 1.00 52.75 216 TYR A N 1
ATOM 1576 C CA . TYR A 1 216 ? 37.130 -9.791 -32.449 1.00 52.75 216 TYR A CA 1
ATOM 1577 C C . TYR A 1 216 ? 38.553 -9.433 -32.013 1.00 52.75 216 TYR A C 1
ATOM 1579 O O . TYR A 1 216 ? 39.210 -10.275 -31.389 1.00 52.75 216 TYR A O 1
ATOM 1587 N N . PRO A 1 217 ? 39.065 -8.228 -32.322 1.00 59.59 217 PRO A N 1
ATOM 1588 C CA . PRO A 1 217 ? 40.284 -7.767 -31.695 1.00 59.59 217 PRO A CA 1
ATOM 1589 C C . PRO A 1 217 ? 40.003 -7.693 -30.195 1.00 59.59 217 PRO A C 1
ATOM 1591 O O . PRO A 1 217 ? 39.274 -6.825 -29.717 1.00 59.59 217 PRO A O 1
ATOM 1594 N N . MET A 1 218 ? 40.567 -8.648 -29.457 1.00 47.59 218 MET A N 1
ATOM 1595 C CA . MET A 1 218 ? 40.812 -8.547 -28.027 1.00 47.59 218 MET A CA 1
ATOM 1596 C C . MET A 1 218 ? 41.739 -7.347 -27.826 1.00 47.59 218 MET A C 1
ATOM 1598 O O . MET A 1 218 ? 42.952 -7.484 -27.694 1.00 47.59 218 MET A O 1
ATOM 1602 N N . THR A 1 219 ? 41.179 -6.139 -27.844 1.00 53.00 219 THR A N 1
ATOM 1603 C CA . THR A 1 219 ? 41.825 -4.987 -27.235 1.00 53.00 219 THR A CA 1
ATOM 1604 C C . THR A 1 219 ? 41.913 -5.310 -25.759 1.00 53.00 219 THR A C 1
ATOM 1606 O O . THR A 1 219 ? 40.911 -5.286 -25.041 1.00 53.00 219 THR A O 1
ATOM 1609 N N . GLY A 1 220 ? 43.117 -5.707 -25.353 1.00 53.44 220 GLY A N 1
ATOM 1610 C CA . GLY A 1 220 ? 43.475 -6.023 -23.989 1.00 53.44 220 GLY A CA 1
ATOM 1611 C C . GLY A 1 220 ? 42.989 -4.936 -23.046 1.00 53.44 220 GLY A C 1
ATOM 1612 O O . GLY A 1 220 ? 43.561 -3.853 -22.957 1.00 53.44 220 GLY A O 1
ATOM 1613 N N . ARG A 1 221 ? 41.941 -5.257 -22.295 1.00 46.41 221 ARG A N 1
ATOM 1614 C CA . ARG A 1 221 ? 41.736 -4.665 -20.987 1.00 46.41 221 ARG A CA 1
ATOM 1615 C C . ARG A 1 221 ? 42.492 -5.577 -20.043 1.00 46.41 221 ARG A C 1
ATOM 1617 O O . ARG A 1 221 ? 42.018 -6.658 -19.705 1.00 46.41 221 ARG A O 1
ATOM 1624 N N . GLY A 1 222 ? 43.732 -5.182 -19.764 1.00 45.22 222 GLY A N 1
ATOM 1625 C CA . GLY A 1 222 ? 44.609 -5.910 -18.865 1.00 45.22 222 GLY A CA 1
ATOM 1626 C C . GLY A 1 222 ? 43.918 -6.193 -17.531 1.00 45.22 222 GLY A C 1
ATOM 1627 O O . GLY A 1 222 ? 42.963 -5.494 -17.167 1.00 45.22 222 GLY A O 1
ATOM 1628 N N . PRO A 1 223 ? 44.389 -7.203 -16.786 1.00 53.38 223 PRO A N 1
ATOM 1629 C CA . PRO A 1 223 ? 44.023 -7.300 -15.391 1.00 53.38 223 PRO A CA 1
ATOM 1630 C C . PRO A 1 223 ? 44.429 -5.968 -14.770 1.00 53.38 223 PRO A C 1
ATOM 1632 O O . PRO A 1 223 ? 45.608 -5.617 -14.739 1.00 53.38 223 PRO A O 1
ATOM 1635 N N . THR A 1 224 ? 43.455 -5.194 -14.301 1.00 52.75 224 THR A N 1
ATOM 1636 C CA . THR A 1 224 ? 43.729 -4.256 -13.226 1.00 52.75 224 THR A CA 1
ATOM 1637 C C . THR A 1 224 ? 44.234 -5.126 -12.088 1.00 52.75 224 THR A C 1
ATOM 1639 O O . THR A 1 224 ? 43.450 -5.713 -11.343 1.00 52.75 224 THR A O 1
ATOM 1642 N N . GLN A 1 225 ? 45.558 -5.276 -12.043 1.00 48.91 225 GLN A N 1
ATOM 1643 C CA . GLN A 1 225 ? 46.333 -5.399 -10.831 1.00 48.91 225 GLN A CA 1
ATOM 1644 C C . GLN A 1 225 ? 45.731 -4.361 -9.889 1.00 48.91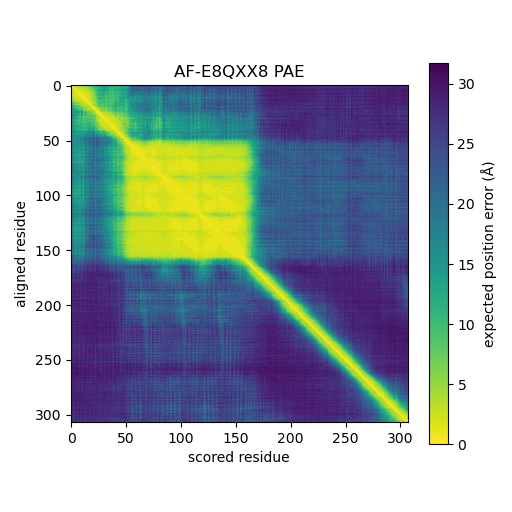 225 GLN A C 1
ATOM 1646 O O . GLN A 1 225 ? 46.042 -3.174 -9.941 1.00 48.91 225 GLN A O 1
ATOM 1651 N N . PHE A 1 226 ? 44.783 -4.800 -9.067 1.00 46.47 226 PHE A N 1
ATOM 1652 C CA . PHE A 1 226 ? 44.665 -4.203 -7.762 1.00 46.47 226 PHE A CA 1
ATOM 1653 C C . PHE A 1 226 ? 45.980 -4.560 -7.097 1.00 46.47 226 PHE A C 1
ATOM 1655 O O . PHE A 1 226 ? 46.165 -5.668 -6.592 1.00 46.47 226 PHE A O 1
ATOM 1662 N N . ASP A 1 227 ? 46.912 -3.618 -7.224 1.00 42.97 227 ASP A N 1
ATOM 1663 C CA . ASP A 1 227 ? 48.024 -3.431 -6.324 1.00 42.97 227 ASP A CA 1
ATOM 1664 C C . ASP A 1 227 ? 47.444 -3.533 -4.919 1.00 42.97 227 ASP A C 1
ATOM 1666 O O . ASP A 1 227 ? 46.954 -2.580 -4.312 1.00 42.97 227 ASP A O 1
ATOM 1670 N N . THR A 1 228 ? 47.494 -4.753 -4.400 1.00 51.97 228 THR A N 1
ATOM 1671 C CA . THR A 1 228 ? 47.452 -5.029 -2.978 1.00 51.97 228 THR A CA 1
ATOM 1672 C C . THR A 1 228 ? 48.842 -4.662 -2.476 1.00 51.97 228 THR A C 1
ATOM 1674 O O . THR A 1 228 ? 49.581 -5.489 -1.953 1.00 51.97 228 THR A O 1
ATOM 1677 N N . GLN A 1 229 ? 49.238 -3.404 -2.698 1.00 42.97 229 GLN A N 1
ATOM 1678 C CA . GLN A 1 229 ? 50.280 -2.809 -1.903 1.00 42.97 229 GLN A CA 1
ATOM 1679 C C . GLN A 1 229 ? 49.708 -2.775 -0.503 1.00 42.97 229 GLN A C 1
ATOM 1681 O O . GLN A 1 229 ? 48.801 -2.007 -0.174 1.00 42.97 229 GLN A O 1
ATOM 1686 N N . ALA A 1 230 ? 50.227 -3.703 0.287 1.00 50.66 230 ALA A N 1
ATOM 1687 C CA . ALA A 1 230 ? 50.201 -3.685 1.720 1.00 50.66 230 ALA A CA 1
ATOM 1688 C C . ALA A 1 230 ? 50.681 -2.308 2.196 1.00 50.66 230 ALA A C 1
ATOM 1690 O O . ALA A 1 230 ? 51.835 -2.113 2.562 1.00 50.66 230 ALA A O 1
ATOM 1691 N N . ARG A 1 231 ? 49.762 -1.342 2.267 1.00 46.12 231 ARG A N 1
ATOM 1692 C CA . ARG A 1 231 ? 49.778 -0.417 3.384 1.00 46.12 231 ARG A CA 1
ATOM 1693 C C . ARG A 1 231 ? 49.469 -1.274 4.596 1.00 46.12 231 ARG A C 1
ATOM 1695 O O . ARG A 1 231 ? 48.315 -1.486 4.961 1.00 46.12 231 ARG A O 1
ATOM 1702 N N . VAL A 1 232 ? 50.552 -1.778 5.182 1.00 48.09 232 VAL A N 1
ATOM 1703 C CA . VAL A 1 232 ? 50.709 -1.966 6.619 1.00 48.09 232 VAL A CA 1
ATOM 1704 C C . VAL A 1 232 ? 50.413 -0.603 7.247 1.00 48.09 232 VAL A C 1
ATOM 1706 O O . VAL A 1 232 ? 51.293 0.178 7.577 1.00 48.09 232 VAL A O 1
ATOM 1709 N N . LEU A 1 233 ? 49.132 -0.248 7.267 1.00 49.25 233 LEU A N 1
ATOM 1710 C CA . LEU A 1 233 ? 48.596 0.687 8.224 1.00 49.25 233 LEU A CA 1
ATOM 1711 C C . LEU A 1 233 ? 48.562 -0.123 9.500 1.00 49.25 233 LEU A C 1
ATOM 1713 O O . LEU A 1 233 ? 47.826 -1.111 9.581 1.00 49.25 233 LEU A O 1
ATOM 1717 N N . ASP A 1 234 ? 49.439 0.270 10.419 1.00 49.88 234 ASP A N 1
ATOM 1718 C CA . ASP A 1 234 ? 49.424 -0.103 11.820 1.00 49.88 234 ASP A CA 1
ATOM 1719 C C . ASP A 1 234 ? 47.997 -0.393 12.246 1.00 49.88 234 ASP A C 1
ATOM 1721 O O . ASP A 1 234 ? 47.162 0.500 12.401 1.00 49.88 234 ASP A O 1
ATOM 1725 N N . ARG A 1 235 ? 47.698 -1.684 12.364 1.00 42.34 235 ARG A N 1
ATOM 1726 C CA . ARG A 1 235 ? 46.479 -2.146 12.994 1.00 42.34 235 ARG A CA 1
ATOM 1727 C C . ARG A 1 235 ? 46.651 -1.708 14.446 1.00 42.34 235 ARG A C 1
ATOM 1729 O O . ARG A 1 235 ? 47.518 -2.283 15.110 1.00 42.34 235 ARG A O 1
ATOM 1736 N N . PRO A 1 236 ? 45.916 -0.699 14.957 1.00 52.78 236 PRO A N 1
ATOM 1737 C CA . PRO A 1 236 ? 45.956 -0.445 16.383 1.00 52.78 236 PRO A CA 1
ATOM 1738 C C . PRO A 1 236 ? 45.580 -1.761 17.057 1.00 52.78 236 PRO A C 1
ATOM 1740 O O . PRO A 1 236 ? 44.662 -2.459 16.607 1.00 52.78 236 PRO A O 1
ATOM 1743 N N . ALA A 1 237 ? 46.383 -2.131 18.053 1.00 59.38 237 ALA A N 1
ATOM 1744 C CA . ALA A 1 237 ? 46.246 -3.356 18.818 1.00 59.38 237 ALA A CA 1
ATOM 1745 C C . ALA A 1 237 ? 44.767 -3.644 19.116 1.00 59.38 237 ALA A C 1
ATOM 1747 O O . ALA A 1 237 ? 43.999 -2.698 19.328 1.00 59.38 237 ALA A O 1
ATOM 1748 N N . PRO A 1 238 ? 44.342 -4.920 19.151 1.00 52.03 238 PRO A N 1
ATOM 1749 C CA . PRO A 1 238 ? 43.008 -5.243 19.617 1.00 52.03 238 PRO A CA 1
ATOM 1750 C C . PRO A 1 238 ? 42.862 -4.620 21.003 1.00 52.03 238 PRO A C 1
ATOM 1752 O O . PRO A 1 238 ? 43.504 -5.052 21.961 1.00 52.03 238 PRO A O 1
ATOM 1755 N N . LEU A 1 239 ? 42.045 -3.569 21.099 1.00 50.97 239 LEU A N 1
ATOM 1756 C CA . LEU A 1 239 ? 41.531 -3.119 22.373 1.00 50.97 239 LEU A CA 1
ATOM 1757 C C . LEU A 1 239 ? 40.747 -4.311 22.895 1.00 50.97 239 LEU A C 1
ATOM 1759 O O . LEU A 1 239 ? 39.598 -4.543 22.516 1.00 50.97 239 LEU A O 1
ATOM 1763 N N . ASN A 1 240 ? 41.420 -5.098 23.732 1.00 46.91 240 ASN A N 1
ATOM 1764 C CA . ASN A 1 240 ? 40.799 -5.876 24.773 1.00 46.91 240 ASN A CA 1
ATOM 1765 C C . ASN A 1 240 ? 39.794 -4.932 25.424 1.00 46.91 240 ASN A C 1
ATOM 1767 O O . ASN A 1 240 ? 40.148 -4.128 26.285 1.00 46.91 240 ASN A O 1
ATOM 1771 N N . ARG A 1 241 ? 38.530 -5.028 25.003 1.00 45.84 241 ARG A N 1
ATOM 1772 C CA . ARG A 1 241 ? 37.397 -4.674 25.841 1.00 45.84 241 ARG A CA 1
ATOM 1773 C C . ARG A 1 241 ? 37.459 -5.652 27.007 1.00 45.84 241 ARG A C 1
ATOM 1775 O O . ARG A 1 241 ? 36.737 -6.642 27.058 1.00 45.84 241 ARG A O 1
ATOM 1782 N N . ARG A 1 242 ? 38.365 -5.361 27.946 1.00 46.41 242 ARG A N 1
ATOM 1783 C CA . ARG A 1 242 ? 38.084 -5.560 29.352 1.00 46.41 242 ARG A CA 1
ATOM 1784 C C . ARG A 1 242 ? 36.742 -4.882 29.547 1.00 46.41 242 ARG A C 1
ATOM 1786 O O . ARG A 1 242 ? 36.597 -3.674 29.382 1.00 46.41 242 ARG A O 1
ATOM 1793 N N . VAL A 1 243 ? 35.731 -5.714 29.732 1.00 52.78 243 VAL A N 1
ATOM 1794 C CA . VAL A 1 243 ? 34.522 -5.309 30.415 1.00 52.78 243 VAL A CA 1
ATOM 1795 C C . VAL A 1 243 ? 35.019 -4.847 31.775 1.00 52.78 243 VAL A C 1
ATOM 1797 O O . VAL A 1 243 ? 35.287 -5.673 32.641 1.00 52.78 243 VAL A O 1
ATOM 1800 N N . ASP A 1 244 ? 35.255 -3.545 31.917 1.00 46.66 244 ASP A N 1
ATOM 1801 C CA . ASP A 1 244 ? 35.381 -2.958 33.236 1.00 46.66 244 ASP A CA 1
ATOM 1802 C C . ASP A 1 244 ? 34.038 -3.222 33.927 1.00 46.66 244 ASP A C 1
ATOM 1804 O O . ASP A 1 244 ? 32.992 -2.791 33.413 1.00 46.66 244 ASP A O 1
ATOM 1808 N N . PRO A 1 245 ? 34.010 -3.974 35.041 1.00 56.78 245 PRO A N 1
ATOM 1809 C CA . PRO A 1 245 ? 32.838 -3.985 35.888 1.00 56.78 245 PRO A CA 1
ATOM 1810 C C . PRO A 1 245 ? 32.638 -2.534 36.308 1.00 56.78 245 PRO A C 1
ATOM 1812 O O . PRO A 1 245 ? 33.511 -1.930 36.930 1.00 56.78 245 PRO A O 1
ATOM 1815 N N . ARG A 1 246 ? 31.521 -1.937 35.882 1.00 53.00 246 ARG A N 1
ATOM 1816 C CA . ARG A 1 246 ? 31.161 -0.586 36.309 1.00 53.00 246 ARG A CA 1
ATOM 1817 C C . ARG A 1 246 ? 31.306 -0.533 37.835 1.00 53.00 246 ARG A C 1
ATOM 1819 O O . ARG A 1 246 ? 30.753 -1.422 38.488 1.00 53.00 246 ARG A O 1
ATOM 1826 N N . PRO A 1 247 ? 31.997 0.466 38.408 1.00 55.56 247 PRO A N 1
ATOM 1827 C CA . PRO A 1 247 ? 31.895 0.698 39.834 1.00 55.56 247 PRO A CA 1
ATOM 1828 C C . PRO A 1 247 ? 30.415 0.913 40.134 1.00 55.56 247 PRO A C 1
ATOM 1830 O O . PRO A 1 247 ? 29.755 1.755 39.512 1.00 55.56 247 PRO A O 1
ATOM 1833 N N . VAL A 1 248 ? 29.892 0.072 41.021 1.00 51.44 248 VAL A N 1
ATOM 1834 C CA . VAL A 1 248 ? 28.606 0.268 41.674 1.00 51.44 248 VAL A CA 1
ATOM 1835 C C . VAL A 1 248 ? 28.670 1.677 42.241 1.00 51.44 248 VAL A C 1
ATOM 1837 O O . VAL A 1 248 ? 29.435 1.947 43.160 1.00 51.44 248 VAL A O 1
ATOM 1840 N N . ARG A 1 249 ? 27.966 2.614 41.603 1.00 48.16 249 ARG A N 1
ATOM 1841 C CA . ARG A 1 249 ? 27.720 3.907 42.222 1.00 48.16 249 ARG A CA 1
ATOM 1842 C C . ARG A 1 249 ? 26.859 3.603 43.429 1.00 48.16 249 ARG A C 1
ATOM 1844 O O . ARG A 1 249 ? 25.732 3.140 43.255 1.00 48.16 249 ARG A O 1
ATOM 1851 N N . ASP A 1 250 ? 27.430 3.846 44.599 1.00 54.16 250 ASP A N 1
ATOM 1852 C CA . ASP A 1 250 ? 26.724 3.941 45.862 1.00 54.16 250 ASP A CA 1
ATOM 1853 C C . ASP A 1 250 ? 25.518 4.862 45.662 1.00 54.16 250 ASP A C 1
ATOM 1855 O O . ASP A 1 250 ? 25.633 6.083 45.527 1.00 54.16 250 ASP A O 1
ATOM 1859 N N . LEU A 1 251 ? 24.351 4.237 45.531 1.00 56.34 251 LEU A N 1
ATOM 1860 C CA . LEU A 1 251 ? 23.076 4.907 45.693 1.00 56.34 251 LEU A CA 1
ATOM 1861 C C . LEU A 1 251 ? 22.946 5.220 47.190 1.00 56.34 251 LEU A C 1
ATOM 1863 O O . LEU A 1 251 ? 23.187 4.326 48.006 1.00 56.34 251 LEU A O 1
ATOM 1867 N N . PRO A 1 252 ? 22.600 6.462 47.568 1.00 59.44 252 PRO A N 1
ATOM 1868 C CA . PRO A 1 252 ? 22.393 6.815 48.964 1.00 59.44 252 PRO A CA 1
ATOM 1869 C C . PRO A 1 252 ? 21.289 5.932 49.573 1.00 59.44 252 PRO A C 1
ATOM 1871 O O . PRO A 1 252 ? 20.287 5.662 48.902 1.00 59.44 252 PRO A O 1
ATOM 1874 N N . PRO A 1 253 ? 21.456 5.471 50.823 1.00 54.75 253 PRO A N 1
ATOM 1875 C CA . PRO A 1 253 ? 20.500 4.602 51.482 1.00 54.75 253 PRO A CA 1
ATOM 1876 C C . PRO A 1 253 ? 19.403 5.461 52.104 1.00 54.75 253 PRO A C 1
ATOM 1878 O O . PRO A 1 253 ? 19.393 5.644 53.311 1.00 54.75 253 PRO A O 1
ATOM 1881 N N . GLU A 1 254 ? 18.494 6.019 51.310 1.00 53.09 254 GLU A N 1
ATOM 1882 C CA . GLU A 1 254 ? 17.325 6.684 51.884 1.00 53.09 254 GLU A CA 1
ATOM 1883 C C . GLU A 1 254 ? 16.033 6.349 51.132 1.00 53.09 254 GLU A C 1
ATOM 1885 O O . GLU A 1 254 ? 15.942 6.457 49.909 1.00 53.09 254 GLU A O 1
ATOM 1890 N N . PHE A 1 255 ? 15.041 5.960 51.938 1.00 50.59 255 PHE A N 1
ATOM 1891 C CA . PHE A 1 255 ? 13.627 5.744 51.632 1.00 50.59 255 PHE A CA 1
ATOM 1892 C C . PHE A 1 255 ? 13.241 4.470 50.866 1.00 50.59 255 PHE A C 1
ATOM 1894 O O . PHE A 1 255 ? 12.646 4.510 49.791 1.00 50.59 255 PHE A O 1
ATOM 1901 N N . TYR A 1 256 ? 13.442 3.321 51.517 1.00 43.97 256 TYR A N 1
ATOM 1902 C CA . TYR A 1 256 ? 12.388 2.300 51.562 1.00 43.97 256 TYR A CA 1
ATOM 1903 C C . TYR A 1 256 ? 11.747 2.343 52.952 1.00 43.97 256 TYR A C 1
ATOM 1905 O O . TYR A 1 256 ? 12.096 1.563 53.833 1.00 43.97 256 TYR A O 1
ATOM 1913 N N . ASP A 1 257 ? 10.818 3.280 53.141 1.00 41.12 257 ASP A N 1
ATOM 1914 C CA . ASP A 1 257 ? 9.786 3.102 54.156 1.00 41.12 257 ASP A CA 1
ATOM 1915 C C . ASP A 1 257 ? 8.748 2.152 53.571 1.00 41.12 257 ASP A C 1
ATOM 1917 O O . ASP A 1 257 ? 7.928 2.504 52.722 1.00 41.12 257 ASP A O 1
ATOM 1921 N N . ASP A 1 258 ? 8.872 0.909 54.005 1.00 50.78 258 ASP A N 1
ATOM 1922 C CA . ASP A 1 258 ? 7.889 -0.152 53.911 1.00 50.78 258 ASP A CA 1
ATOM 1923 C C . ASP A 1 258 ? 6.800 0.110 54.971 1.00 50.78 258 ASP A C 1
ATOM 1925 O O . ASP A 1 258 ? 7.110 0.077 56.165 1.00 50.78 258 ASP A O 1
ATOM 1929 N N . PRO A 1 259 ? 5.526 0.385 54.621 1.00 49.12 259 PRO A N 1
ATOM 1930 C CA . PRO A 1 259 ? 4.474 0.493 55.613 1.00 49.12 259 PRO A CA 1
ATOM 1931 C C . PRO A 1 259 ? 3.550 -0.718 55.508 1.00 49.12 259 PRO A C 1
ATOM 1933 O O . PRO A 1 259 ? 2.428 -0.625 55.011 1.00 49.12 259 PRO A O 1
ATOM 1936 N N . LEU A 1 260 ? 3.996 -1.858 56.033 1.00 48.75 260 LEU A N 1
ATOM 1937 C CA . LEU A 1 260 ? 3.103 -2.954 56.408 1.00 48.75 260 LEU A CA 1
ATOM 1938 C C . LEU A 1 260 ? 3.503 -3.590 57.743 1.00 48.75 260 LEU A C 1
ATOM 1940 O O . LEU A 1 260 ? 3.756 -4.787 57.812 1.00 48.75 260 LEU A O 1
ATOM 1944 N N . THR A 1 261 ? 3.449 -2.835 58.845 1.00 49.34 261 THR A N 1
ATOM 1945 C CA . THR A 1 261 ? 2.901 -3.369 60.110 1.00 49.34 261 THR A CA 1
ATOM 1946 C C . THR A 1 261 ? 2.510 -2.246 61.075 1.00 49.34 261 THR A C 1
ATOM 1948 O O . THR A 1 261 ? 3.366 -1.503 61.538 1.00 49.34 261 THR A O 1
ATOM 1951 N N . GLY A 1 262 ? 1.219 -2.148 61.419 1.00 38.09 262 GLY A N 1
ATOM 1952 C CA . GLY A 1 262 ? 0.754 -1.350 62.565 1.00 38.09 262 GLY A CA 1
ATOM 1953 C C . GLY A 1 262 ? -0.532 -0.552 62.339 1.00 38.09 262 GLY A C 1
ATOM 1954 O O . GLY A 1 262 ? -0.490 0.651 62.115 1.00 38.09 262 GLY A O 1
ATOM 1955 N N . ALA A 1 263 ? -1.689 -1.209 62.458 1.00 44.69 263 ALA A N 1
ATOM 1956 C CA . ALA A 1 263 ? -2.952 -0.543 62.814 1.00 44.69 263 ALA A CA 1
ATOM 1957 C C . ALA A 1 263 ? -2.811 0.096 64.223 1.00 44.69 263 ALA A C 1
ATOM 1959 O O . ALA A 1 263 ? -2.052 -0.465 65.016 1.00 44.69 263 ALA A O 1
ATOM 1960 N N . PRO A 1 264 ? -3.510 1.198 64.592 1.00 53.00 264 PRO A N 1
ATOM 1961 C CA . PRO A 1 264 ? -4.978 1.256 64.596 1.00 53.00 264 PRO A CA 1
ATOM 1962 C C . PRO A 1 264 ? -5.584 2.627 64.219 1.00 53.00 264 PRO A C 1
ATOM 1964 O O . PRO A 1 264 ? -5.045 3.686 64.518 1.00 53.00 264 PRO A O 1
ATOM 1967 N N . GLY A 1 265 ? -6.772 2.626 63.613 1.00 36.88 265 GLY A N 1
ATOM 1968 C CA . GLY A 1 265 ? -7.506 3.871 63.372 1.00 36.88 265 GLY A CA 1
ATOM 1969 C C . GLY A 1 265 ? -8.687 3.676 62.439 1.00 36.88 265 GLY A C 1
ATOM 1970 O O . GLY A 1 265 ? -8.550 3.708 61.222 1.00 36.88 265 GLY A O 1
ATOM 1971 N N . ALA A 1 266 ? -9.845 3.416 63.031 1.00 52.16 266 ALA A N 1
ATOM 1972 C CA . ALA A 1 266 ? -11.104 3.182 62.351 1.00 52.16 266 ALA A CA 1
ATOM 1973 C C . ALA A 1 266 ? -11.588 4.412 61.557 1.00 52.16 266 ALA A C 1
ATOM 1975 O O . ALA A 1 266 ? -11.762 5.488 62.120 1.00 52.16 266 ALA A O 1
ATOM 1976 N N . ALA A 1 267 ? -11.898 4.213 60.274 1.00 42.56 267 ALA A N 1
ATOM 1977 C CA . ALA A 1 267 ? -12.844 5.025 59.507 1.00 42.56 267 ALA A CA 1
ATOM 1978 C C . ALA A 1 267 ? -13.442 4.167 58.368 1.00 42.56 267 ALA A C 1
ATOM 1980 O O . ALA A 1 267 ? -12.767 3.273 57.849 1.00 42.56 267 ALA A O 1
ATOM 1981 N N . PRO A 1 268 ? -14.726 4.354 58.017 1.00 48.09 268 PRO A N 1
ATOM 1982 C CA . PRO A 1 268 ? -15.545 3.309 57.416 1.00 48.09 268 PRO A CA 1
ATOM 1983 C C . PRO A 1 268 ? -15.199 3.069 55.945 1.00 48.09 268 PRO A C 1
ATOM 1985 O O . PRO A 1 2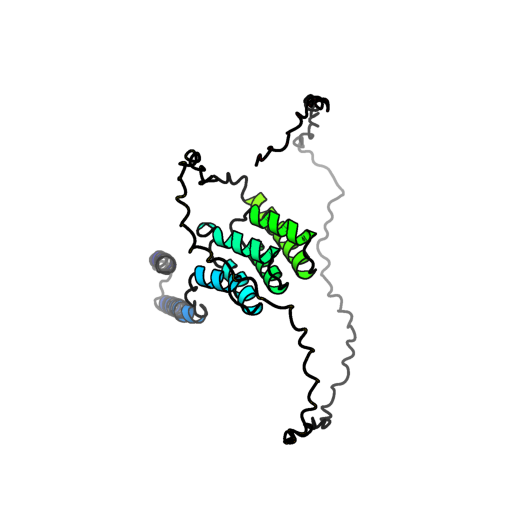68 ? -15.284 3.960 55.098 1.00 48.09 268 PRO A O 1
ATOM 1988 N N . ARG A 1 269 ? -14.863 1.813 55.636 1.00 39.53 269 ARG A N 1
ATOM 1989 C CA . ARG A 1 269 ? -14.750 1.295 54.272 1.00 39.53 269 ARG A CA 1
ATOM 1990 C C . ARG A 1 269 ? -16.078 1.503 53.543 1.00 39.53 269 ARG A C 1
ATOM 1992 O O . ARG A 1 269 ? -17.081 0.880 53.884 1.00 39.53 269 ARG A O 1
ATOM 1999 N N . ARG A 1 270 ? -16.071 2.336 52.500 1.00 47.41 270 ARG A N 1
ATOM 2000 C CA . ARG A 1 270 ? -17.107 2.292 51.464 1.00 47.41 270 ARG A CA 1
ATOM 2001 C C . ARG A 1 270 ? -17.063 0.907 50.825 1.00 47.41 270 ARG A C 1
ATOM 2003 O O . ARG A 1 270 ? -16.020 0.481 50.332 1.00 47.41 270 ARG A O 1
ATOM 2010 N N . ALA A 1 271 ? -18.191 0.210 50.900 1.00 46.41 271 ALA A N 1
ATOM 2011 C CA . ALA A 1 271 ? -18.394 -1.095 50.304 1.00 46.41 271 ALA A CA 1
ATOM 2012 C C . ALA A 1 271 ? -18.070 -1.033 48.807 1.00 46.41 271 ALA A C 1
ATOM 2014 O O . ALA A 1 271 ? -18.713 -0.310 48.048 1.00 46.41 271 ALA A O 1
ATOM 2015 N N . ILE A 1 272 ? -17.050 -1.781 48.398 1.00 47.38 272 ILE A N 1
ATOM 2016 C CA . ILE A 1 272 ? -16.799 -2.074 46.992 1.00 47.38 272 ILE A CA 1
ATOM 2017 C C . ILE A 1 272 ? -17.905 -3.053 46.573 1.00 47.38 272 ILE A C 1
ATOM 2019 O O . ILE A 1 272 ? -18.003 -4.122 47.183 1.00 47.38 272 ILE A O 1
ATOM 2023 N N . PRO A 1 273 ? -18.762 -2.710 45.595 1.00 51.47 273 PRO A N 1
ATOM 2024 C CA . PRO A 1 273 ? -19.797 -3.614 45.130 1.00 51.47 273 PRO A CA 1
ATOM 2025 C C . PRO A 1 273 ? -19.139 -4.839 44.497 1.00 51.47 273 PRO A C 1
ATOM 2027 O O . PRO A 1 273 ? -18.331 -4.748 43.572 1.00 51.47 273 PRO A O 1
ATOM 2030 N N . THR A 1 274 ? -19.484 -5.994 45.047 1.00 53.16 274 THR A N 1
ATOM 2031 C CA . THR A 1 274 ? -19.171 -7.313 44.513 1.00 53.16 274 THR A CA 1
ATOM 2032 C C . THR A 1 274 ? -19.635 -7.372 43.053 1.00 53.16 274 THR A C 1
ATOM 2034 O O . THR A 1 274 ? -20.770 -6.977 42.779 1.00 53.16 274 THR A O 1
ATOM 2037 N N . PRO A 1 275 ? -18.815 -7.842 42.096 1.00 48.75 275 PRO A N 1
ATOM 2038 C CA . PRO A 1 275 ? -19.282 -8.041 40.735 1.00 48.75 275 PRO A CA 1
ATOM 2039 C C . PRO A 1 275 ? -20.320 -9.163 40.745 1.00 48.75 275 PRO A C 1
ATOM 2041 O O . PRO A 1 275 ? -19.993 -10.346 40.847 1.00 48.75 275 PRO A O 1
ATOM 2044 N N . THR A 1 276 ? -21.590 -8.771 40.678 1.00 54.75 276 THR A N 1
ATOM 2045 C CA . THR A 1 276 ? -22.720 -9.661 40.449 1.00 54.75 276 THR A CA 1
ATOM 2046 C C . THR A 1 276 ? -22.440 -10.445 39.175 1.00 54.75 276 THR A C 1
ATOM 2048 O O . THR A 1 276 ? -22.417 -9.898 38.073 1.00 54.75 276 THR A O 1
ATOM 2051 N N . ARG A 1 277 ? -22.179 -11.742 39.345 1.00 43.09 277 ARG A N 1
ATOM 2052 C CA . ARG A 1 277 ? -22.172 -12.738 38.277 1.00 43.09 277 ARG A CA 1
ATOM 2053 C C . ARG A 1 277 ? -23.548 -12.679 37.614 1.00 43.09 277 ARG A C 1
ATOM 2055 O O . ARG A 1 277 ? -24.510 -13.237 38.134 1.00 43.09 277 ARG A O 1
ATOM 2062 N N . PHE A 1 278 ? -23.653 -11.977 36.492 1.00 48.16 278 PHE A N 1
ATOM 2063 C CA . PHE A 1 278 ? -24.802 -12.118 35.615 1.00 48.16 278 PHE A CA 1
ATOM 2064 C C . PHE A 1 278 ? -24.770 -13.550 35.083 1.00 48.16 278 PHE A C 1
ATOM 2066 O O . PHE A 1 278 ? -23.908 -13.924 34.289 1.00 48.16 278 PHE A O 1
ATOM 2073 N N . LEU A 1 279 ? -25.683 -14.370 35.601 1.00 46.84 279 LEU A N 1
ATOM 2074 C CA . LEU A 1 279 ? -26.109 -15.608 34.974 1.00 46.84 279 LEU A CA 1
ATOM 2075 C C . LEU A 1 279 ? -26.750 -15.214 33.643 1.00 46.84 279 LEU A C 1
ATOM 2077 O O . LEU A 1 279 ? -27.949 -14.960 33.567 1.00 46.84 279 LEU A O 1
ATOM 2081 N N . THR A 1 280 ? -25.922 -15.090 32.608 1.00 46.81 280 THR A N 1
ATOM 2082 C CA . THR A 1 280 ? -26.382 -15.002 31.229 1.00 46.81 280 THR A CA 1
ATOM 2083 C C . THR A 1 280 ? -27.041 -16.335 30.914 1.00 46.81 280 THR A C 1
ATOM 2085 O O . THR A 1 280 ? -26.377 -17.351 30.708 1.00 46.81 280 THR A O 1
ATOM 2088 N N . THR A 1 281 ? -28.365 -16.336 30.959 1.00 55.06 281 THR A N 1
ATOM 2089 C CA . THR A 1 281 ? -29.206 -17.386 30.404 1.00 55.06 281 THR A CA 1
ATOM 2090 C C . THR A 1 281 ? -28.791 -17.607 28.947 1.00 55.06 281 THR A C 1
ATOM 2092 O O . THR A 1 281 ? -28.646 -16.631 28.204 1.00 55.06 281 THR A O 1
ATOM 2095 N N . PRO A 1 282 ? -28.542 -18.858 28.523 1.00 57.88 282 PRO A N 1
ATOM 2096 C CA . PRO A 1 282 ? -28.256 -19.132 27.125 1.00 57.88 282 PRO A CA 1
ATOM 2097 C C . PRO A 1 282 ? -29.466 -18.699 26.285 1.00 57.88 282 PRO A C 1
ATOM 2099 O O . PRO A 1 282 ? -30.605 -18.961 26.689 1.00 57.88 282 PRO A O 1
ATOM 2102 N N . PRO A 1 283 ? -29.258 -18.023 25.142 1.00 64.00 283 PRO A N 1
ATOM 2103 C CA . PRO A 1 283 ? -30.353 -17.730 24.232 1.00 64.00 283 PRO A CA 1
ATOM 2104 C C . PRO A 1 283 ? -31.019 -19.049 23.812 1.00 64.00 283 PRO A C 1
ATOM 2106 O O . PRO A 1 283 ? -30.314 -20.048 23.631 1.00 64.00 283 PRO A O 1
ATOM 2109 N N . PRO A 1 284 ? -32.356 -19.080 23.668 1.00 61.78 284 PRO A N 1
ATOM 2110 C CA . PRO A 1 284 ? -33.051 -20.258 23.179 1.00 61.78 284 PRO A CA 1
ATOM 2111 C C . PRO A 1 284 ? -32.452 -20.627 21.828 1.00 61.78 284 PRO A C 1
ATOM 2113 O O . PRO A 1 284 ? -32.410 -19.802 20.915 1.00 61.78 284 PRO A O 1
ATOM 2116 N N . SER A 1 285 ? -31.941 -21.854 21.748 1.00 56.66 285 SER A N 1
ATOM 2117 C CA . SER A 1 285 ? -31.443 -22.484 20.536 1.00 56.66 285 SER A CA 1
ATOM 2118 C C . SER A 1 285 ? -32.411 -22.190 19.398 1.00 56.66 285 SER A C 1
ATOM 2120 O O . SER A 1 285 ? -33.514 -22.736 19.353 1.00 56.66 285 SER A O 1
ATOM 2122 N N . ALA A 1 286 ? -32.014 -21.283 18.507 1.00 48.44 286 ALA A N 1
ATOM 2123 C CA . ALA A 1 286 ? -32.710 -21.068 17.260 1.00 48.44 286 ALA A CA 1
ATOM 2124 C C . ALA A 1 286 ? -32.651 -22.402 16.520 1.00 48.44 286 ALA A C 1
ATOM 2126 O O . ALA A 1 286 ? -31.576 -22.866 16.139 1.00 48.44 286 ALA A O 1
ATOM 2127 N N . LEU A 1 287 ? -33.815 -23.040 16.427 1.00 51.81 287 LEU A N 1
ATOM 2128 C CA . LEU A 1 287 ? -34.073 -24.220 15.624 1.00 51.81 287 LEU A CA 1
ATOM 2129 C C . LEU A 1 287 ? -33.493 -23.970 14.231 1.00 51.81 287 LEU A C 1
ATOM 2131 O O . LEU A 1 287 ? -34.045 -23.200 13.445 1.00 51.81 287 LEU A O 1
ATOM 2135 N N . LEU A 1 288 ? -32.340 -24.581 13.958 1.00 59.34 288 LEU A N 1
ATOM 2136 C CA . LEU A 1 288 ? -31.815 -24.691 12.608 1.00 59.34 288 LEU A CA 1
ATOM 2137 C C . LEU A 1 288 ? -32.901 -25.379 11.767 1.00 59.34 288 LEU A C 1
ATOM 2139 O O . LEU A 1 288 ? -33.395 -26.431 12.185 1.00 59.34 288 LEU A O 1
ATOM 2143 N N . PRO A 1 289 ? -33.307 -24.809 10.621 1.00 68.38 289 PRO A N 1
ATOM 2144 C CA . PRO A 1 289 ? -34.201 -25.504 9.712 1.00 68.38 289 PRO A CA 1
ATOM 2145 C C . PRO A 1 289 ? -33.532 -26.813 9.286 1.00 68.38 289 PRO A C 1
ATOM 2147 O O . PRO A 1 289 ? -32.352 -26.828 8.927 1.00 68.38 289 PRO A O 1
ATOM 2150 N N . ASN A 1 290 ? -34.285 -27.911 9.382 1.00 70.06 290 ASN A N 1
ATOM 2151 C CA . ASN A 1 290 ? -33.846 -29.231 8.945 1.00 70.06 290 ASN A CA 1
ATOM 2152 C C . ASN A 1 290 ? -33.261 -29.153 7.522 1.00 70.06 290 ASN A C 1
ATOM 2154 O O . ASN A 1 290 ? -33.832 -28.457 6.676 1.00 70.06 290 ASN A O 1
ATOM 2158 N N . PRO A 1 291 ? -32.151 -29.857 7.238 1.00 69.00 291 PRO A N 1
ATOM 2159 C CA . PRO A 1 291 ? -31.636 -29.961 5.881 1.00 69.00 291 PRO A CA 1
ATOM 2160 C C . PRO A 1 291 ? -32.720 -30.551 4.972 1.00 69.00 291 PRO A C 1
ATOM 2162 O O . PRO A 1 291 ? -33.320 -31.578 5.291 1.00 69.00 291 PRO A O 1
ATOM 2165 N N . LEU A 1 292 ? -32.989 -29.860 3.862 1.00 70.12 292 LEU A N 1
ATOM 2166 C CA . LEU A 1 292 ? -33.900 -30.320 2.817 1.00 70.12 292 LEU A CA 1
ATOM 2167 C C . LEU A 1 292 ? -33.457 -31.706 2.303 1.00 70.12 292 LEU A C 1
ATOM 2169 O O . LEU A 1 292 ? -32.253 -31.930 2.138 1.00 70.12 292 LEU A O 1
ATOM 2173 N N . PRO A 1 293 ? -34.403 -32.631 2.059 1.00 74.31 293 PRO A N 1
ATOM 2174 C CA . PRO A 1 293 ? -34.105 -33.948 1.514 1.00 74.31 293 PRO A CA 1
ATOM 2175 C C . PRO A 1 293 ? -33.484 -33.840 0.105 1.00 74.31 293 PRO A C 1
ATOM 2177 O O . PRO A 1 293 ? -33.855 -32.950 -0.660 1.00 74.31 293 PRO A O 1
ATOM 2180 N N . PRO A 1 294 ? -32.551 -34.737 -0.259 1.00 70.00 294 PRO A N 1
ATOM 2181 C CA . PRO A 1 294 ? -31.765 -34.661 -1.497 1.00 70.00 294 PRO A CA 1
ATOM 2182 C C . PRO A 1 294 ? -32.518 -34.981 -2.807 1.00 70.00 294 PRO A C 1
ATOM 2184 O O . PRO A 1 294 ? -31.877 -35.057 -3.853 1.00 70.00 294 PRO A O 1
ATOM 2187 N N . ASP A 1 295 ? -33.845 -35.134 -2.796 1.00 64.12 295 ASP A N 1
ATOM 2188 C CA . ASP A 1 295 ? -34.585 -35.745 -3.916 1.00 64.12 295 ASP A CA 1
ATOM 2189 C C . ASP A 1 295 ? -35.251 -34.761 -4.904 1.00 64.12 295 ASP A C 1
ATOM 2191 O O . ASP A 1 295 ? -35.904 -35.193 -5.850 1.00 64.12 295 ASP A O 1
ATOM 2195 N N . GLU A 1 296 ? -35.047 -33.446 -4.774 1.00 54.78 296 GLU A N 1
ATOM 2196 C CA . GLU A 1 296 ? -35.590 -32.449 -5.718 1.00 54.78 296 GLU A CA 1
ATOM 2197 C C . GLU A 1 296 ? -34.492 -31.639 -6.425 1.00 54.78 296 GLU A C 1
ATOM 2199 O O . GLU A 1 296 ? -34.422 -30.414 -6.332 1.00 54.78 296 GLU A O 1
ATOM 2204 N N . ILE A 1 297 ? -33.621 -32.315 -7.179 1.00 61.72 297 ILE A N 1
ATOM 2205 C CA . ILE A 1 297 ? -32.840 -31.653 -8.234 1.00 61.72 297 ILE A CA 1
ATOM 2206 C C . ILE A 1 297 ? -33.510 -31.986 -9.574 1.00 61.72 297 ILE A C 1
ATOM 2208 O O . ILE A 1 297 ? -33.295 -33.079 -10.102 1.00 61.72 297 ILE A O 1
ATOM 2212 N N . PRO A 1 298 ? -34.335 -31.089 -10.150 1.00 61.41 298 PRO A N 1
ATOM 2213 C CA . PRO A 1 298 ? -34.875 -31.302 -11.483 1.00 61.41 298 PRO A CA 1
ATOM 2214 C C . PRO A 1 298 ? -33.720 -31.368 -12.488 1.00 61.41 298 PRO A C 1
ATOM 2216 O O . PRO A 1 298 ? -32.924 -30.437 -12.620 1.00 61.41 298 PRO A O 1
ATOM 2219 N N . ALA A 1 299 ? -33.627 -32.503 -13.181 1.00 56.56 299 ALA A N 1
ATOM 2220 C CA . ALA A 1 299 ? -32.656 -32.750 -14.232 1.00 56.56 299 ALA A CA 1
ATOM 2221 C C . ALA A 1 299 ? -32.805 -31.698 -15.342 1.00 56.56 299 ALA A C 1
ATOM 2223 O O . ALA A 1 299 ? -33.722 -31.753 -16.163 1.00 56.56 299 ALA A O 1
ATOM 2224 N N . LEU A 1 300 ? -31.891 -30.729 -15.363 1.00 59.31 300 LEU A N 1
ATOM 2225 C CA . LEU A 1 300 ? -31.730 -29.795 -16.469 1.00 59.31 300 LEU A CA 1
ATOM 2226 C C . LEU A 1 300 ? -31.238 -30.580 -17.690 1.00 59.31 300 LEU A C 1
ATOM 2228 O O . LEU A 1 300 ? -30.058 -30.908 -17.814 1.00 59.31 300 LEU A O 1
ATOM 2232 N N . LEU A 1 301 ? -32.174 -30.915 -18.577 1.00 63.62 301 LEU A N 1
ATOM 2233 C CA . LEU A 1 301 ? -31.887 -31.466 -19.896 1.00 63.62 301 LEU A CA 1
ATOM 2234 C C . LEU A 1 301 ? -31.063 -30.454 -20.715 1.00 63.62 301 LEU A C 1
ATOM 2236 O O . LEU A 1 301 ? -31.413 -29.271 -20.747 1.00 63.62 301 LEU A O 1
ATOM 2240 N N . PRO A 1 302 ? -29.997 -30.890 -21.409 1.00 66.38 302 PRO A N 1
ATOM 2241 C CA . PRO A 1 302 ? -29.253 -30.019 -22.305 1.00 66.38 302 PRO A CA 1
ATOM 2242 C C . PRO A 1 302 ? -30.105 -29.635 -23.530 1.00 66.38 302 PRO A C 1
ATOM 2244 O O . PRO A 1 302 ? -30.910 -30.446 -24.004 1.00 66.38 302 PRO A O 1
ATOM 2247 N N . PRO A 1 303 ? -29.927 -28.420 -24.079 1.00 64.50 303 PRO A N 1
ATOM 2248 C CA . PRO A 1 303 ? -30.657 -27.977 -25.257 1.00 64.50 303 PRO A CA 1
ATOM 2249 C C . PRO A 1 303 ? -30.289 -28.841 -26.469 1.00 64.50 303 PRO A C 1
ATOM 2251 O O . PRO A 1 303 ? -29.125 -28.939 -26.861 1.00 64.50 303 PRO A O 1
ATOM 2254 N N . ARG A 1 304 ? -31.306 -29.466 -27.073 1.00 59.84 304 ARG A N 1
ATOM 2255 C CA . ARG A 1 304 ? -31.202 -30.113 -28.382 1.00 59.84 304 ARG A CA 1
ATOM 2256 C C . ARG A 1 304 ? -31.026 -29.033 -29.446 1.00 59.84 304 ARG A C 1
ATOM 2258 O O . ARG A 1 304 ? -31.984 -28.342 -29.777 1.00 59.84 304 ARG A O 1
ATOM 2265 N N . TYR A 1 305 ? -29.826 -28.927 -29.999 1.00 60.34 305 TYR A N 1
ATOM 2266 C CA . TYR A 1 305 ? -29.633 -28.290 -31.296 1.00 60.34 305 TYR A CA 1
ATOM 2267 C C . TYR A 1 305 ? -29.996 -29.311 -32.379 1.00 60.34 305 TYR A C 1
ATOM 2269 O O . TYR A 1 305 ? -29.378 -30.373 -32.472 1.00 60.34 305 TYR A O 1
ATOM 2277 N N . GLY A 1 306 ? -31.075 -29.025 -33.109 1.00 65.69 306 GLY A N 1
ATOM 2278 C CA . GLY A 1 306 ? -31.472 -29.745 -34.318 1.00 65.69 306 GLY A CA 1
ATOM 2279 C C . GLY A 1 306 ? -30.745 -29.215 -35.564 1.00 65.69 306 GLY A C 1
ATOM 2280 O O . GLY A 1 306 ? -30.114 -28.161 -35.469 1.00 65.69 306 GLY A O 1
ATOM 2281 N N . PRO A 1 307 ? -30.808 -29.972 -36.677 1.00 54.41 307 PRO A N 1
ATOM 2282 C CA . PRO A 1 307 ? -30.024 -29.761 -37.897 1.00 54.41 307 PRO A CA 1
ATOM 2283 C C . PRO A 1 307 ? -30.428 -28.524 -38.704 1.00 54.41 307 PRO A C 1
ATOM 2285 O O . PRO A 1 307 ? -31.627 -28.162 -38.679 1.00 54.41 307 PRO A O 1
#

Radius of gyration: 38.74 Å; Cα contacts (8 Å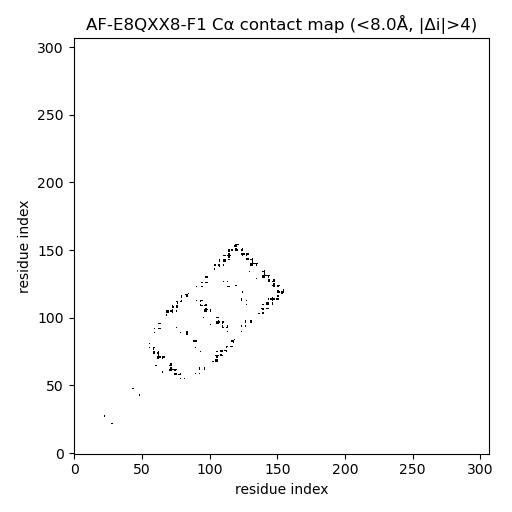, |Δi|>4): 158; chains: 1; bounding box: 86×85×120 Å

Mean predicted aligned error: 20.05 Å

pLDDT: mean 70.26, std 20.3, range [36.88, 98.69]